Protein AF-A0A1W9T079-F1 (afdb_monomer_lite)

Radius of gyration: 19.48 Å; chains: 1; bounding box: 41×60×46 Å

Secondary structure (DSSP, 8-state):
-B--HHHHHHHHHHHTTTT--TT-HHHHHHHHHHHHHHHH-TTSS-HHHHHHHH-SSSSSPPHHHHHHHHHHHHHHHHHHHHT--TT----BHHHHHHT--HHHHHHHTSPPPS-----GGGTGGGG-S---S-THHHH--HHHHHHHHHHHHHHHHHHT--SS--PPPSS----GGGTHHHHHHHHHHHHHHHHHHHHHHHHHHH--

pLDDT: mean 89.83, std 11.9, range [47.19, 98.62]

Foldseek 3Di:
DAEDLLVVLQLCLQCLQLLAQVVNVVLLVVLLVLLVVCQVPVQPAASLRSQCSSDDPDHNDDSCVSLVVLLVVLVVVLVVVVPDDPLDDDDYLQCLLVVVCPVVCVSVVHDDDNPDDDDVVVVCVLSDADSDPPLSLLRHDPVNCVRNLVSNVSNCVSSVHDSPPPHHDPDRHDDCRRHSVSSVVSNVVSVVVVVVVVVVVVVVVVVD

Structure (mmCIF, N/CA/C/O backbone):
data_AF-A0A1W9T079-F1
#
_entry.id   AF-A0A1W9T079-F1
#
loop_
_atom_site.group_PDB
_atom_site.id
_atom_site.type_symbol
_atom_site.label_atom_id
_atom_site.label_alt_id
_atom_site.label_comp_id
_atom_site.label_asym_id
_atom_site.label_entity_id
_atom_site.label_seq_id
_atom_site.pdbx_PDB_ins_code
_atom_site.Cartn_x
_atom_site.Cartn_y
_atom_site.Cartn_z
_atom_site.occupancy
_atom_site.B_iso_or_equiv
_atom_site.auth_seq_id
_atom_site.auth_comp_id
_atom_site.auth_asym_id
_atom_site.auth_atom_id
_atom_site.pdbx_PDB_model_num
ATOM 1 N N . MET A 1 1 ? 6.024 2.705 -14.768 1.00 87.81 1 MET A N 1
ATOM 2 C CA . MET A 1 1 ? 6.665 2.322 -13.491 1.00 87.81 1 MET A CA 1
ATOM 3 C C . MET A 1 1 ? 5.749 1.363 -12.751 1.00 87.81 1 MET A C 1
ATOM 5 O O . MET A 1 1 ? 4.607 1.734 -12.497 1.00 87.81 1 MET A O 1
ATOM 9 N N . ALA A 1 2 ? 6.220 0.161 -12.431 1.00 94.38 2 ALA A N 1
ATOM 10 C CA . ALA A 1 2 ? 5.506 -0.798 -11.588 1.00 94.38 2 ALA A CA 1
ATOM 11 C C . ALA A 1 2 ? 5.932 -0.652 -10.123 1.00 94.38 2 ALA A C 1
ATOM 13 O O . ALA A 1 2 ? 7.017 -0.157 -9.834 1.00 94.38 2 ALA A O 1
ATOM 14 N N . ARG A 1 3 ? 5.070 -1.062 -9.197 1.00 95.44 3 ARG A N 1
ATOM 15 C CA . ARG A 1 3 ? 5.362 -1.125 -7.762 1.00 95.44 3 ARG A CA 1
ATOM 16 C C . ARG A 1 3 ? 4.766 -2.403 -7.202 1.00 95.44 3 ARG A C 1
ATOM 18 O O . ARG A 1 3 ? 3.691 -2.800 -7.665 1.00 95.44 3 ARG A O 1
ATOM 25 N N . ASP A 1 4 ? 5.423 -2.979 -6.200 1.00 97.25 4 ASP A N 1
ATOM 26 C CA . ASP A 1 4 ? 4.918 -4.162 -5.515 1.00 97.25 4 ASP A CA 1
ATOM 27 C C . ASP A 1 4 ? 3.458 -3.939 -5.065 1.00 97.25 4 ASP A C 1
ATOM 29 O O . ASP A 1 4 ? 3.155 -2.934 -4.396 1.00 97.25 4 ASP A O 1
ATOM 33 N N . PRO A 1 5 ? 2.526 -4.831 -5.450 1.00 97.81 5 PRO A N 1
ATOM 34 C CA . PRO A 1 5 ? 1.114 -4.660 -5.146 1.00 97.81 5 PRO A CA 1
ATOM 35 C C . PRO A 1 5 ? 0.820 -4.575 -3.646 1.00 97.81 5 PRO A C 1
ATOM 37 O O . PRO A 1 5 ? -0.096 -3.858 -3.232 1.00 97.81 5 PRO A O 1
ATOM 40 N N . ARG A 1 6 ? 1.627 -5.238 -2.817 1.00 98.19 6 ARG A N 1
ATOM 41 C CA . ARG A 1 6 ? 1.459 -5.307 -1.362 1.00 98.19 6 ARG A CA 1
ATOM 42 C C . ARG A 1 6 ? 1.830 -3.979 -0.709 1.00 98.19 6 ARG A C 1
ATOM 44 O O . ARG A 1 6 ? 1.043 -3.427 0.061 1.00 98.19 6 ARG A O 1
ATOM 51 N N . ASP A 1 7 ? 2.964 -3.392 -1.094 1.00 97.06 7 ASP A N 1
ATOM 52 C CA . ASP A 1 7 ? 3.360 -2.049 -0.643 1.00 97.06 7 ASP A CA 1
ATOM 53 C C . ASP A 1 7 ? 2.401 -0.966 -1.144 1.00 97.06 7 ASP A C 1
ATOM 55 O O . ASP A 1 7 ? 2.095 0.006 -0.435 1.00 97.06 7 ASP A O 1
ATOM 59 N N . ALA A 1 8 ? 1.921 -1.112 -2.381 1.00 96.56 8 ALA A N 1
ATOM 60 C CA . ALA A 1 8 ? 0.923 -0.219 -2.948 1.00 96.56 8 ALA A CA 1
ATOM 61 C C . ALA A 1 8 ? -0.393 -0.282 -2.157 1.00 96.56 8 ALA A C 1
ATOM 63 O O . ALA A 1 8 ? -0.961 0.773 -1.864 1.00 96.56 8 ALA A O 1
ATOM 64 N N . ALA A 1 9 ? -0.846 -1.472 -1.755 1.00 97.31 9 ALA A N 1
ATOM 65 C CA . ALA A 1 9 ? -2.053 -1.652 -0.952 1.00 97.31 9 ALA A CA 1
ATOM 66 C C . ALA A 1 9 ? -1.945 -0.957 0.415 1.00 97.31 9 ALA A C 1
ATOM 68 O O . ALA A 1 9 ? -2.812 -0.144 0.752 1.00 97.31 9 ALA A O 1
ATOM 69 N N . VAL A 1 10 ? -0.851 -1.175 1.158 1.00 97.56 10 VAL A N 1
ATOM 70 C CA . VAL A 1 10 ? -0.594 -0.480 2.437 1.00 97.56 10 VAL A CA 1
ATOM 71 C C . VAL A 1 10 ? -0.581 1.034 2.241 1.00 97.56 10 VAL A C 1
ATOM 73 O O . VAL A 1 10 ? -1.254 1.774 2.962 1.00 97.56 10 VAL A O 1
ATOM 76 N N . SER A 1 11 ? 0.128 1.506 1.214 1.00 95.12 11 SER A N 1
ATOM 77 C CA . SER A 1 11 ? 0.214 2.937 0.912 1.00 95.12 11 SER A CA 1
ATOM 78 C C . SER A 1 11 ? -1.159 3.543 0.606 1.00 95.12 11 SER A C 1
ATOM 80 O O . SER A 1 11 ? -1.477 4.618 1.114 1.00 95.12 11 SER A O 1
ATOM 82 N N . ARG A 1 12 ? -1.998 2.865 -0.192 1.00 95.12 12 ARG A N 1
ATOM 83 C CA . ARG A 1 12 ? -3.364 3.322 -0.509 1.00 95.12 12 ARG A CA 1
ATOM 84 C C . ARG A 1 12 ? -4.248 3.373 0.734 1.00 95.12 12 ARG A C 1
ATOM 86 O O . ARG A 1 12 ? -4.957 4.362 0.917 1.00 95.12 12 ARG A O 1
AT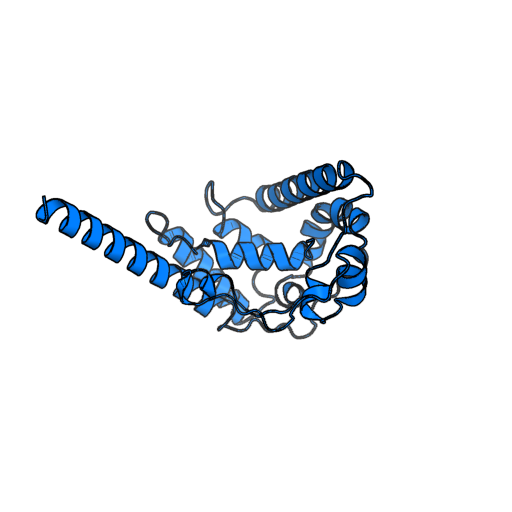OM 93 N N . MET A 1 13 ? -4.186 2.345 1.582 1.00 96.44 13 MET A N 1
ATOM 94 C CA . MET A 1 13 ? -4.953 2.269 2.829 1.00 96.44 13 MET A CA 1
ATOM 95 C C . MET A 1 13 ? -4.623 3.454 3.752 1.00 96.44 13 MET A C 1
ATOM 97 O O . MET A 1 13 ? -5.529 4.168 4.186 1.00 96.44 13 MET A O 1
ATOM 101 N N . LEU A 1 14 ? -3.335 3.751 3.954 1.00 95.81 14 LEU A N 1
ATOM 102 C CA . LEU A 1 14 ? -2.888 4.886 4.771 1.00 95.81 14 LEU A CA 1
ATOM 103 C C . LEU A 1 14 ? -3.228 6.244 4.137 1.00 95.81 14 LEU A C 1
ATOM 105 O O . LEU A 1 14 ? -3.593 7.194 4.830 1.00 95.81 14 LEU A O 1
ATOM 109 N N . TYR A 1 15 ? -3.154 6.348 2.808 1.00 94.06 15 TYR A N 1
ATOM 110 C CA . TYR A 1 15 ? -3.423 7.593 2.082 1.00 94.06 15 TYR A CA 1
ATOM 111 C C . TYR A 1 15 ? -4.916 7.932 1.953 1.00 94.06 15 TYR A C 1
ATOM 113 O O . TYR A 1 15 ? -5.269 9.026 1.502 1.00 94.06 15 TYR A O 1
ATOM 121 N N . ARG A 1 16 ? -5.822 7.037 2.366 1.00 92.88 16 ARG A N 1
ATOM 122 C CA . ARG A 1 16 ? -7.279 7.161 2.185 1.00 92.88 16 ARG A CA 1
ATOM 123 C C . ARG A 1 16 ? -7.863 8.517 2.601 1.00 92.88 16 ARG A C 1
ATOM 125 O O . ARG A 1 16 ? -8.841 8.986 2.007 1.00 92.88 16 ARG A O 1
ATOM 132 N N . TRP A 1 17 ? -7.279 9.152 3.611 1.00 93.31 17 TRP A N 1
ATOM 133 C CA . TRP A 1 17 ? -7.779 10.385 4.223 1.00 93.31 17 TRP A CA 1
ATOM 134 C C . TRP A 1 17 ? -7.105 11.660 3.698 1.00 93.31 17 TRP A C 1
ATOM 136 O O . TRP A 1 17 ? -7.299 12.739 4.247 1.00 93.31 17 TRP A O 1
ATOM 146 N N . HIS A 1 18 ? -6.372 11.590 2.582 1.00 89.25 18 HIS A N 1
ATOM 147 C CA . HIS A 1 18 ? -5.648 12.734 2.007 1.00 89.25 18 HIS A CA 1
ATOM 148 C C . HIS A 1 18 ? -6.519 13.917 1.534 1.00 89.25 18 HIS A C 1
ATOM 150 O O . HIS A 1 18 ? -5.987 15.008 1.275 1.00 89.25 18 HIS A O 1
ATOM 156 N N . LYS A 1 19 ? -7.833 13.692 1.365 1.00 87.69 19 LYS A N 1
ATOM 157 C CA . LYS A 1 19 ? -8.862 14.715 1.084 1.00 87.69 19 LYS A CA 1
ATOM 158 C C . LYS A 1 19 ? -9.660 15.113 2.338 1.00 87.69 19 LYS A C 1
ATOM 160 O O . LYS A 1 19 ? -10.627 15.860 2.226 1.00 87.69 19 LYS A O 1
ATOM 165 N N . GLY A 1 20 ? -9.259 14.634 3.514 1.00 88.62 20 GLY A N 1
ATOM 166 C CA . GLY A 1 20 ? -9.958 14.821 4.782 1.00 88.62 20 GLY A CA 1
ATOM 167 C C . GLY A 1 20 ? -11.101 13.825 4.996 1.00 88.62 20 GLY A C 1
ATOM 168 O O . GLY A 1 20 ? -11.378 12.962 4.162 1.00 88.62 20 GLY A O 1
ATOM 169 N N . HIS A 1 21 ? -11.778 13.964 6.136 1.00 91.38 21 HIS A N 1
ATOM 170 C CA . HIS A 1 21 ? -12.857 13.078 6.596 1.00 91.38 21 HIS A CA 1
ATOM 171 C C . HIS A 1 21 ? -14.215 13.799 6.714 1.00 91.38 21 HIS A C 1
ATOM 173 O O . HIS A 1 21 ? -15.088 13.388 7.484 1.00 91.38 21 HIS A O 1
ATOM 179 N N . LYS A 1 22 ? -14.416 14.906 5.980 1.00 88.50 22 LYS A N 1
ATOM 180 C CA . LYS A 1 22 ? -15.697 15.635 5.982 1.00 88.50 22 LYS A CA 1
ATOM 181 C C . LYS A 1 22 ? -16.824 14.696 5.530 1.00 88.50 22 LYS A C 1
ATOM 183 O O . LYS A 1 22 ? -16.715 14.058 4.488 1.00 88.50 22 LYS A O 1
ATOM 188 N N . GLY A 1 23 ? -17.878 14.586 6.342 1.00 88.56 23 GLY A N 1
ATOM 189 C CA . GLY A 1 23 ? -18.994 13.654 6.116 1.00 88.56 23 GLY A CA 1
ATOM 190 C C . GLY A 1 23 ? -18.687 12.179 6.418 1.00 88.56 23 GLY A C 1
ATOM 191 O O . GLY A 1 23 ? -19.553 11.335 6.226 1.00 88.56 23 GLY A O 1
ATOM 192 N N . LYS A 1 24 ? -17.475 11.850 6.887 1.00 92.81 24 LYS A N 1
ATOM 193 C CA . LYS A 1 24 ? -17.013 10.476 7.164 1.00 92.81 24 LYS A CA 1
ATOM 194 C C . LYS A 1 24 ? -16.247 10.374 8.492 1.00 92.81 24 LYS A C 1
ATOM 196 O O . LYS A 1 24 ? -15.334 9.565 8.618 1.00 92.81 24 LYS A O 1
ATOM 201 N N . LYS A 1 25 ? -16.594 11.213 9.478 1.00 93.94 25 LYS A N 1
ATOM 202 C CA . LYS A 1 25 ? -15.875 11.313 10.762 1.00 93.94 25 LYS A CA 1
ATOM 203 C C . LYS A 1 25 ? -15.841 9.978 11.516 1.00 93.94 25 LYS A C 1
ATOM 205 O O . LYS A 1 25 ? -14.759 9.508 11.836 1.00 93.94 25 LYS A O 1
ATOM 210 N N . ASN A 1 26 ? -16.992 9.327 11.681 1.00 96.19 26 ASN A N 1
ATOM 211 C CA . ASN A 1 26 ? -17.075 8.045 12.390 1.00 96.19 26 ASN A CA 1
ATOM 212 C C . ASN A 1 26 ? -16.232 6.952 11.704 1.00 96.19 26 ASN A C 1
ATOM 214 O O . ASN A 1 26 ? -15.562 6.175 12.374 1.00 96.19 26 ASN A O 1
ATOM 218 N N . GLN A 1 27 ? -16.213 6.932 10.364 1.00 96.81 27 GLN A N 1
ATOM 219 C CA . GLN A 1 27 ? -15.383 6.000 9.595 1.00 96.81 27 GLN A CA 1
ATOM 220 C C . GLN A 1 27 ? -13.894 6.255 9.835 1.00 96.81 27 GLN A C 1
ATOM 222 O O . GLN A 1 27 ? -13.122 5.319 10.023 1.00 96.81 27 GLN A O 1
ATOM 227 N N . TYR A 1 28 ? -13.494 7.528 9.809 1.00 96.75 28 TYR A N 1
ATOM 228 C CA . TYR A 1 28 ? -12.120 7.945 10.060 1.00 96.75 28 TYR A CA 1
ATOM 229 C C . TYR A 1 28 ? -11.655 7.548 11.460 1.00 96.75 28 TYR A C 1
ATOM 231 O O . TYR A 1 28 ? -10.588 6.957 11.589 1.00 96.75 28 TYR A O 1
ATOM 239 N N . GLU A 1 29 ? -12.461 7.822 12.486 1.00 97.44 29 GLU A N 1
ATOM 240 C CA . GLU A 1 29 ? -12.140 7.487 13.876 1.00 97.44 29 GLU A CA 1
ATOM 241 C C . GLU A 1 29 ? -12.033 5.973 14.075 1.00 97.44 29 GLU A C 1
ATOM 243 O O . GLU A 1 29 ? -11.055 5.508 14.656 1.00 97.44 29 GLU A O 1
ATOM 248 N N . ALA A 1 30 ? -12.970 5.196 13.521 1.00 98.19 30 ALA A N 1
ATOM 249 C CA . ALA A 1 30 ? -12.924 3.736 13.580 1.00 98.19 30 ALA A CA 1
ATOM 250 C C . ALA A 1 30 ? -11.687 3.167 12.864 1.00 98.19 30 ALA A C 1
ATOM 252 O O . ALA A 1 30 ? -10.975 2.330 13.416 1.00 98.19 30 ALA A O 1
ATOM 253 N N . HIS A 1 31 ? -11.387 3.657 11.658 1.00 98.19 31 HIS A N 1
ATOM 254 C CA . HIS A 1 31 ? -10.198 3.249 10.912 1.00 98.19 31 HIS A CA 1
ATOM 255 C C . HIS A 1 31 ? -8.902 3.608 11.654 1.00 98.19 31 HIS A C 1
ATOM 257 O O . HIS A 1 31 ? -8.024 2.762 11.801 1.00 98.19 31 HIS A O 1
ATOM 263 N N . LEU A 1 32 ? -8.779 4.842 12.155 1.00 98.38 32 LEU A N 1
ATOM 264 C CA . LEU A 1 32 ? -7.600 5.293 12.895 1.00 98.38 32 LEU A CA 1
ATOM 265 C C . LEU A 1 32 ? -7.408 4.499 14.194 1.00 98.38 32 LEU A C 1
ATOM 267 O O . LEU A 1 32 ? -6.279 4.139 14.515 1.00 98.38 32 LEU A O 1
ATOM 271 N N . ALA A 1 33 ? -8.488 4.179 14.910 1.00 98.56 33 ALA A N 1
ATOM 272 C CA . ALA A 1 33 ? -8.424 3.347 16.109 1.00 98.56 33 ALA A CA 1
ATOM 273 C C . ALA A 1 33 ? -7.872 1.943 15.810 1.00 98.56 33 ALA A C 1
ATOM 275 O O . ALA A 1 33 ? -7.058 1.428 16.576 1.00 98.56 33 ALA A O 1
ATOM 276 N N . LEU A 1 34 ? -8.258 1.337 14.681 1.00 98.62 34 LEU A N 1
ATOM 277 C CA . LEU A 1 34 ? -7.704 0.048 14.259 1.00 98.62 34 LEU A CA 1
ATOM 278 C C . LEU A 1 34 ? -6.228 0.151 13.864 1.00 98.62 34 LEU A C 1
ATOM 280 O O . LEU A 1 34 ? -5.448 -0.726 14.233 1.00 98.62 34 LEU A O 1
ATOM 284 N N . VAL A 1 35 ? -5.831 1.224 13.169 1.00 98.44 35 VAL A N 1
ATOM 285 C CA . VAL A 1 35 ? -4.416 1.473 12.844 1.00 98.44 35 VAL A CA 1
ATOM 286 C C . VAL A 1 35 ? -3.592 1.611 14.122 1.00 98.44 35 VAL A C 1
ATOM 288 O O . VAL A 1 35 ? -2.591 0.922 14.246 1.00 98.44 35 VAL A O 1
ATOM 291 N N . LEU A 1 36 ? -4.038 2.403 15.102 1.00 98.62 36 LEU A N 1
ATOM 292 C CA . LEU A 1 36 ? -3.361 2.553 16.400 1.00 98.62 36 LEU A CA 1
ATOM 293 C C . LEU A 1 36 ? -3.273 1.227 17.172 1.00 98.62 36 LEU A C 1
ATOM 295 O O . LEU A 1 36 ? -2.254 0.922 17.791 1.00 98.62 36 LEU A O 1
ATOM 299 N N . LYS A 1 37 ? -4.332 0.410 17.127 1.00 98.62 37 LYS A N 1
ATOM 300 C CA . LYS A 1 37 ? -4.332 -0.922 17.745 1.00 98.62 37 LYS A CA 1
ATOM 301 C C . LYS A 1 37 ? -3.279 -1.830 17.104 1.00 98.62 37 LYS A C 1
ATOM 303 O O . LYS A 1 37 ? -2.518 -2.473 17.826 1.00 98.62 37 LYS A O 1
ATOM 308 N N . LYS A 1 38 ? -3.225 -1.861 15.769 1.00 98.44 38 LYS A N 1
ATOM 309 C CA . LYS A 1 38 ? -2.231 -2.635 15.020 1.00 98.44 38 LYS A CA 1
ATOM 310 C C . LYS A 1 38 ? -0.819 -2.089 15.220 1.00 98.44 38 LYS A C 1
ATOM 312 O O . LYS A 1 38 ? 0.100 -2.868 15.383 1.00 98.44 38 LYS A O 1
ATOM 317 N N . GLU A 1 39 ? -0.642 -0.777 15.267 1.00 98.00 39 GLU A N 1
ATOM 318 C CA . GLU A 1 39 ? 0.650 -0.135 15.525 1.00 98.00 39 GLU A CA 1
ATOM 319 C C . GLU A 1 39 ? 1.264 -0.619 16.845 1.00 98.00 39 GLU A C 1
ATOM 321 O O . GLU A 1 39 ? 2.420 -1.029 16.885 1.00 98.00 39 GLU A O 1
ATOM 326 N N . LYS A 1 40 ? 0.454 -0.675 17.910 1.00 97.94 40 LYS A N 1
ATOM 327 C CA . LYS A 1 40 ? 0.876 -1.187 19.222 1.00 97.94 40 LYS A CA 1
ATOM 328 C C . LYS A 1 40 ? 1.139 -2.697 19.231 1.00 97.94 40 LYS A C 1
ATOM 330 O O . LYS A 1 40 ? 1.950 -3.176 20.017 1.00 97.94 40 LYS A O 1
ATOM 335 N N . ASN A 1 41 ? 0.395 -3.457 18.432 1.00 97.81 41 ASN A N 1
ATOM 336 C CA . ASN A 1 41 ? 0.541 -4.904 18.311 1.00 97.81 41 ASN A CA 1
ATOM 337 C C . ASN A 1 41 ? 0.234 -5.332 16.866 1.00 97.81 41 ASN A C 1
ATOM 339 O O . ASN A 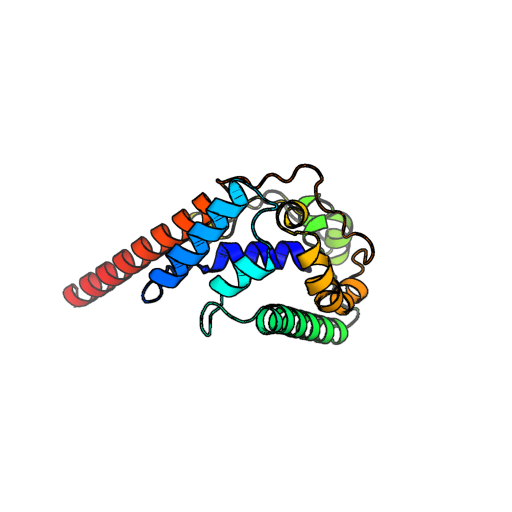1 41 ? -0.944 -5.549 16.542 1.00 97.81 41 ASN A O 1
ATOM 343 N N . PRO A 1 42 ? 1.254 -5.481 15.999 1.00 97.50 42 PRO A N 1
ATOM 344 C CA . PRO A 1 42 ? 1.026 -5.710 14.571 1.00 97.50 42 PRO A CA 1
ATOM 345 C C . PRO A 1 42 ? 0.297 -7.009 14.235 1.00 97.50 42 PRO A C 1
ATOM 347 O O . PRO A 1 42 ? -0.370 -7.076 13.204 1.00 97.50 42 PRO A O 1
ATOM 350 N N . ALA A 1 43 ? 0.317 -8.004 15.121 1.00 95.44 43 ALA A N 1
ATOM 351 C CA . ALA A 1 43 ? -0.438 -9.243 14.949 1.00 95.44 43 ALA A CA 1
ATOM 352 C C . ALA A 1 43 ? -1.931 -9.118 15.325 1.00 95.44 43 ALA A C 1
ATOM 354 O O . ALA A 1 43 ? -2.717 -10.013 15.027 1.00 95.44 43 ALA A O 1
ATOM 355 N N . SER A 1 44 ? -2.349 -8.031 15.987 1.00 97.00 44 SER A N 1
ATOM 356 C CA . SER A 1 44 ? -3.686 -7.922 16.600 1.00 97.00 44 SER A CA 1
ATOM 357 C C . SER A 1 44 ? -4.839 -7.614 15.640 1.00 97.00 44 SER A C 1
ATOM 359 O O . SER A 1 44 ? -6.003 -7.790 16.007 1.00 97.00 44 SER A O 1
ATOM 361 N N . VAL A 1 45 ? -4.536 -7.099 14.449 1.00 97.81 45 VAL A N 1
ATOM 362 C CA . VAL A 1 45 ? -5.512 -6.706 13.423 1.00 97.81 45 VAL A CA 1
ATOM 363 C C . VAL A 1 45 ? -4.926 -7.080 12.067 1.00 97.81 45 VAL A C 1
ATOM 365 O O . VAL A 1 45 ? -3.799 -6.684 11.763 1.00 97.81 45 VAL A O 1
ATOM 368 N N . SER A 1 46 ? -5.659 -7.831 11.246 1.00 98.25 46 SER A N 1
ATOM 369 C CA . SER A 1 46 ? -5.224 -8.146 9.882 1.00 98.25 46 SER A CA 1
ATOM 370 C C . SER A 1 46 ? -5.259 -6.902 8.988 1.00 98.25 46 SER A C 1
ATOM 372 O O . SER A 1 46 ? -5.987 -5.939 9.246 1.00 98.25 46 SER A O 1
ATOM 374 N N . PHE A 1 47 ? -4.454 -6.886 7.930 1.00 98.38 47 PHE A N 1
ATOM 375 C CA . PHE A 1 47 ? -4.493 -5.814 6.938 1.00 98.38 47 PHE A CA 1
ATOM 376 C C . PHE A 1 47 ? -5.864 -5.748 6.244 1.00 98.38 47 PHE A C 1
ATOM 378 O O . PHE A 1 47 ? -6.418 -4.658 6.084 1.00 98.38 47 PHE A O 1
ATOM 385 N N . ALA A 1 48 ? -6.464 -6.899 5.929 1.00 97.94 48 ALA A N 1
ATOM 386 C CA . ALA A 1 48 ? -7.821 -6.985 5.399 1.00 97.94 48 ALA A CA 1
ATOM 387 C C . ALA A 1 48 ? -8.839 -6.293 6.321 1.00 97.94 48 ALA A C 1
ATOM 389 O O . ALA A 1 48 ? -9.681 -5.540 5.831 1.00 97.94 48 ALA A O 1
ATOM 390 N N . GLU A 1 49 ? -8.728 -6.467 7.645 1.00 98.12 49 GLU A N 1
ATOM 391 C CA . GLU A 1 49 ? -9.606 -5.800 8.615 1.00 98.12 49 GLU A CA 1
ATOM 392 C C . GLU A 1 49 ? -9.480 -4.273 8.545 1.00 98.12 49 GLU A C 1
ATOM 394 O O . GLU A 1 49 ? -10.496 -3.583 8.515 1.00 98.12 49 GLU A O 1
ATOM 399 N N . LEU A 1 50 ? -8.264 -3.725 8.425 1.00 98.00 50 LEU A N 1
ATOM 400 C CA . LEU A 1 50 ? -8.072 -2.282 8.212 1.00 98.00 50 LEU A CA 1
ATOM 401 C C . LEU A 1 50 ? -8.773 -1.800 6.935 1.00 98.00 50 LEU A C 1
ATOM 403 O O . LEU A 1 50 ? -9.478 -0.784 6.936 1.00 98.00 50 LEU A O 1
ATOM 407 N N . CYS A 1 51 ? -8.628 -2.552 5.844 1.00 97.44 51 CYS A N 1
ATOM 408 C CA . CYS A 1 51 ? -9.210 -2.219 4.546 1.00 97.44 51 CYS A CA 1
ATOM 409 C C . CYS A 1 51 ? -10.745 -2.193 4.549 1.00 97.44 51 CYS A C 1
ATOM 411 O O . CYS A 1 51 ? -11.344 -1.380 3.836 1.00 97.44 51 CYS A O 1
ATOM 413 N N . ARG A 1 52 ? -11.404 -2.989 5.402 1.00 97.12 52 ARG A N 1
ATOM 414 C CA . ARG A 1 52 ? -12.870 -2.940 5.564 1.00 97.12 52 ARG A CA 1
ATOM 415 C C . ARG A 1 52 ? -13.359 -1.558 5.996 1.00 97.12 52 ARG A C 1
ATOM 417 O O . ARG A 1 52 ? -14.453 -1.155 5.600 1.00 97.12 52 ARG A O 1
ATOM 424 N N . TYR A 1 53 ? -12.557 -0.824 6.772 1.00 97.12 53 TYR A N 1
ATOM 425 C CA . TYR A 1 53 ? -12.904 0.492 7.320 1.00 97.12 53 TYR A CA 1
ATOM 426 C C . TYR A 1 53 ? -12.388 1.660 6.476 1.00 97.12 53 TYR A C 1
ATOM 428 O O . TYR A 1 53 ? -12.851 2.786 6.655 1.00 97.12 53 TYR A O 1
ATOM 436 N N . SER A 1 54 ? -11.495 1.428 5.512 1.00 92.62 54 SER A N 1
ATOM 437 C CA . SER A 1 54 ? -10.979 2.471 4.612 1.00 92.62 54 SER A CA 1
ATOM 438 C C . SER A 1 54 ? -11.724 2.561 3.269 1.00 92.62 54 SER A C 1
ATOM 440 O O . SER A 1 54 ? -11.454 3.461 2.473 1.00 92.62 54 SER A O 1
ATOM 442 N N . GLY A 1 55 ? -12.724 1.707 3.025 1.00 85.06 55 GLY A N 1
ATOM 443 C CA . GLY A 1 55 ? -13.521 1.690 1.792 1.00 85.06 55 GLY A CA 1
ATOM 444 C C . GLY A 1 55 ? -14.231 3.011 1.434 1.00 85.06 55 GLY A C 1
ATOM 445 O O . GLY A 1 55 ? -14.483 3.888 2.271 1.00 85.06 55 GLY A O 1
ATOM 446 N N . HIS A 1 56 ? -14.559 3.185 0.149 1.00 80.94 56 HIS A N 1
ATOM 447 C CA . HIS A 1 56 ? -15.311 4.353 -0.335 1.00 80.94 56 HIS A CA 1
ATOM 448 C C . HIS A 1 56 ? -16.836 4.159 -0.313 1.00 80.94 56 HIS A C 1
ATOM 450 O O . HIS A 1 56 ? -17.539 5.144 -0.064 1.00 80.94 56 HIS A O 1
ATOM 456 N N . ASN A 1 57 ? -17.311 2.920 -0.491 1.00 77.88 57 ASN A N 1
ATOM 457 C CA . ASN A 1 57 ? -18.719 2.555 -0.677 1.00 77.88 57 ASN A CA 1
ATOM 458 C C . ASN A 1 57 ? -19.225 1.713 0.508 1.00 77.88 57 ASN A C 1
ATOM 460 O O . ASN A 1 57 ? -19.330 0.496 0.412 1.00 77.88 57 ASN A O 1
ATOM 464 N N . GLY A 1 58 ? -19.494 2.370 1.638 1.00 84.06 58 GLY A N 1
ATOM 465 C CA . GLY A 1 58 ? -19.887 1.704 2.886 1.00 84.06 58 GLY A CA 1
ATOM 466 C C . GLY A 1 58 ? -18.700 1.266 3.751 1.00 84.06 58 GLY A C 1
ATOM 467 O O . GLY A 1 58 ? -17.570 1.145 3.271 1.00 84.06 58 GLY A O 1
ATOM 468 N N . TRP A 1 59 ? -18.955 1.107 5.053 1.00 93.62 59 TRP A N 1
ATOM 469 C CA . TRP A 1 59 ? -17.993 0.623 6.046 1.00 93.62 59 TRP A CA 1
ATOM 470 C C . TRP A 1 59 ? -18.733 0.082 7.292 1.00 93.62 59 TRP A C 1
ATOM 472 O O . TRP A 1 59 ? -19.743 0.672 7.682 1.00 93.62 59 TRP A O 1
ATOM 482 N N . PRO A 1 60 ? -18.239 -0.994 7.930 1.00 95.44 60 PRO A N 1
ATOM 483 C CA . PRO A 1 60 ? -17.195 -1.881 7.422 1.00 95.44 60 PRO A CA 1
ATOM 484 C C . PRO A 1 60 ? -17.699 -2.720 6.237 1.00 95.44 60 PRO A C 1
ATOM 486 O O . PRO A 1 60 ? -18.843 -3.165 6.222 1.00 95.44 60 PRO A O 1
ATOM 489 N N . ARG A 1 61 ? -16.845 -2.948 5.237 1.00 95.19 61 ARG A N 1
ATOM 490 C CA . ARG A 1 61 ? -17.141 -3.861 4.115 1.00 95.19 61 ARG A CA 1
ATOM 491 C C . ARG A 1 61 ? -16.930 -5.322 4.506 1.00 95.19 61 ARG A C 1
ATOM 493 O O . ARG A 1 61 ? -16.341 -5.593 5.555 1.00 95.19 61 ARG A O 1
ATOM 500 N N . SER A 1 62 ? -17.389 -6.261 3.682 1.00 96.31 62 SER A N 1
ATOM 501 C CA . SER A 1 62 ? -16.975 -7.661 3.819 1.00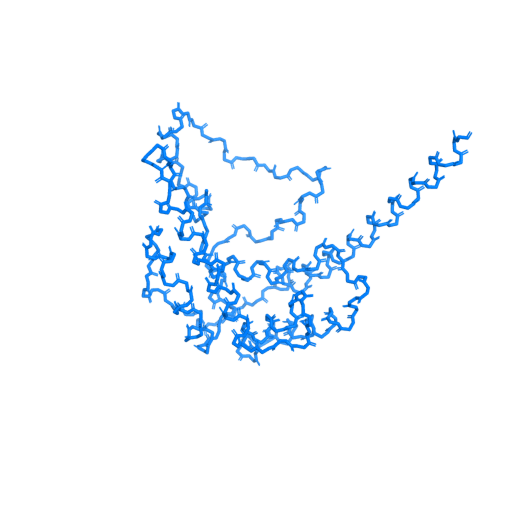 96.31 62 SER A CA 1
ATOM 502 C C . SER A 1 62 ? -15.494 -7.822 3.438 1.00 96.31 62 SER A C 1
ATOM 504 O O . SER A 1 62 ? -14.931 -6.978 2.736 1.00 96.31 62 SER A O 1
ATOM 506 N N . ILE A 1 63 ? -14.844 -8.881 3.928 1.00 96.50 63 ILE A N 1
ATOM 507 C CA . ILE A 1 63 ? -13.466 -9.210 3.525 1.00 96.50 63 ILE A CA 1
ATOM 508 C C . ILE A 1 63 ? -13.434 -9.601 2.043 1.00 96.50 63 ILE A C 1
ATOM 510 O O . ILE A 1 63 ? -12.544 -9.156 1.321 1.00 96.50 63 ILE A O 1
ATOM 514 N N . ASP A 1 64 ? -14.439 -10.341 1.574 1.00 96.88 64 ASP A N 1
ATOM 515 C CA . ASP A 1 64 ? -14.543 -10.756 0.174 1.00 96.88 64 ASP A CA 1
ATOM 516 C C . ASP A 1 64 ? -14.594 -9.549 -0.766 1.00 96.88 64 ASP A C 1
ATOM 518 O O . ASP A 1 64 ? -13.864 -9.514 -1.751 1.00 96.88 64 ASP A O 1
ATOM 522 N N . ASP A 1 65 ? -15.354 -8.503 -0.422 1.00 96.38 65 ASP A N 1
ATOM 523 C CA . ASP A 1 65 ? -15.395 -7.266 -1.212 1.00 96.38 65 ASP A CA 1
ATOM 524 C C . ASP A 1 65 ? -14.038 -6.552 -1.258 1.00 96.38 65 ASP A C 1
ATOM 526 O O . ASP A 1 65 ? -13.703 -5.919 -2.261 1.00 96.38 65 ASP A O 1
ATOM 530 N N . VAL A 1 66 ? -13.274 -6.595 -0.162 1.00 96.25 66 VAL A N 1
ATOM 531 C CA . VAL A 1 66 ? -11.930 -6.002 -0.093 1.00 96.25 66 VAL A CA 1
ATOM 532 C C . VAL A 1 66 ? -10.982 -6.750 -1.028 1.00 96.25 66 VAL A C 1
ATOM 534 O O . VAL A 1 66 ? -10.294 -6.123 -1.832 1.00 96.25 66 VAL A O 1
ATOM 537 N N . VAL A 1 67 ? -10.968 -8.081 -0.954 1.00 97.38 67 VAL A N 1
ATOM 538 C CA . VAL A 1 67 ? -10.099 -8.928 -1.785 1.00 97.38 67 VAL A CA 1
ATOM 539 C C . VAL A 1 67 ? -10.518 -8.871 -3.254 1.00 97.38 67 VAL A C 1
ATOM 541 O O . VAL A 1 67 ? -9.661 -8.777 -4.130 1.00 97.38 67 VAL A O 1
ATOM 544 N N . ALA A 1 68 ? -11.820 -8.866 -3.540 1.00 96.81 68 ALA A N 1
ATOM 545 C CA . ALA A 1 68 ? -12.348 -8.745 -4.894 1.00 96.81 68 ALA A CA 1
ATOM 546 C C . ALA A 1 68 ? -11.962 -7.408 -5.538 1.00 96.81 68 ALA A C 1
ATOM 548 O O . ALA A 1 68 ? -11.598 -7.377 -6.711 1.00 96.81 68 ALA A O 1
ATOM 549 N N . GLU A 1 69 ? -11.980 -6.304 -4.785 1.00 95.50 69 GLU A N 1
ATOM 550 C CA . GLU A 1 69 ? -11.513 -5.013 -5.301 1.00 95.50 69 GLU A CA 1
ATOM 551 C C . GLU A 1 69 ? -10.019 -5.035 -5.644 1.00 95.50 69 GLU A C 1
ATOM 553 O O . GLU A 1 69 ? -9.617 -4.487 -6.671 1.00 95.50 69 GLU A O 1
ATOM 558 N N . GLU A 1 70 ? -9.196 -5.657 -4.798 1.00 97.00 70 GLU A N 1
ATOM 559 C CA . GLU A 1 70 ? -7.768 -5.822 -5.070 1.00 97.00 70 GLU A CA 1
ATOM 560 C C . GLU A 1 70 ? -7.522 -6.691 -6.307 1.00 97.00 70 GLU A C 1
ATOM 562 O O . GLU A 1 70 ? -6.752 -6.290 -7.180 1.00 97.00 70 GLU A O 1
ATOM 567 N N . ARG A 1 71 ? -8.241 -7.810 -6.441 1.00 97.81 71 ARG A N 1
ATOM 568 C CA . ARG A 1 71 ? -8.197 -8.667 -7.632 1.00 97.81 71 ARG A CA 1
ATOM 569 C C . ARG A 1 71 ? -8.550 -7.878 -8.891 1.00 97.81 71 ARG A C 1
ATOM 571 O O . ARG A 1 71 ? -7.723 -7.767 -9.782 1.00 97.81 71 ARG A O 1
ATOM 578 N N . VAL A 1 72 ? -9.711 -7.219 -8.924 1.00 97.56 72 VAL A N 1
ATOM 579 C CA . VAL A 1 72 ? -10.145 -6.415 -10.084 1.00 97.56 72 VAL A CA 1
ATOM 580 C C . VAL A 1 72 ? -9.129 -5.328 -10.434 1.00 97.56 72 VAL A C 1
ATOM 582 O O . VAL A 1 72 ? -8.921 -5.020 -11.608 1.00 97.56 72 VAL A O 1
ATOM 585 N N . ARG A 1 73 ? -8.495 -4.709 -9.433 1.00 96.62 73 ARG A N 1
ATOM 586 C CA . ARG A 1 73 ? -7.471 -3.689 -9.671 1.00 96.62 73 ARG A CA 1
ATOM 587 C C . ARG A 1 73 ? -6.255 -4.266 -10.387 1.00 96.62 73 ARG A C 1
ATOM 589 O O . ARG A 1 73 ? -5.775 -3.630 -11.324 1.00 96.62 73 ARG A O 1
ATOM 596 N N . TYR A 1 74 ? -5.753 -5.410 -9.936 1.00 97.75 74 TYR A N 1
ATOM 597 C CA . TYR A 1 74 ? -4.548 -6.005 -10.504 1.00 97.75 74 TYR A CA 1
ATOM 598 C C . TYR A 1 74 ? -4.809 -6.815 -11.769 1.00 97.75 74 TYR A C 1
ATOM 600 O O . TYR A 1 74 ? -3.933 -6.814 -12.623 1.00 97.75 74 TYR A O 1
ATOM 608 N N . ASP A 1 75 ? -6.011 -7.354 -11.964 1.00 98.00 75 ASP A N 1
ATOM 609 C CA . ASP A 1 75 ? -6.452 -7.904 -13.251 1.00 98.00 75 ASP A CA 1
ATOM 610 C C . ASP A 1 75 ? -6.445 -6.801 -14.320 1.00 98.00 75 ASP A C 1
ATOM 612 O O . ASP A 1 75 ? -5.804 -6.933 -15.352 1.00 98.00 75 ASP A O 1
ATOM 616 N N . ARG A 1 76 ? -7.020 -5.625 -14.029 1.00 97.62 76 ARG A N 1
ATOM 617 C CA . ARG A 1 76 ? -6.979 -4.483 -14.965 1.00 97.62 76 ARG A CA 1
ATOM 618 C C . ARG A 1 76 ? -5.566 -3.992 -15.262 1.00 97.62 76 ARG A C 1
ATOM 620 O O . ARG A 1 76 ? -5.294 -3.543 -16.369 1.00 97.62 76 ARG A O 1
ATOM 627 N N . MET A 1 77 ? -4.684 -3.996 -14.262 1.00 96.19 77 MET A N 1
ATOM 628 C CA . MET A 1 77 ? -3.284 -3.624 -14.473 1.00 96.19 77 MET A CA 1
ATOM 629 C C . MET A 1 77 ? -2.534 -4.684 -15.276 1.00 96.19 77 MET A C 1
ATOM 631 O O . MET A 1 77 ? -1.696 -4.324 -16.093 1.00 96.19 77 MET A O 1
ATOM 635 N N . HIS A 1 78 ? -2.825 -5.961 -15.041 1.00 96.69 78 HIS A N 1
ATOM 636 C CA . HIS A 1 78 ? -2.305 -7.071 -15.825 1.00 96.69 78 HIS A CA 1
ATOM 637 C C . HIS A 1 78 ? -2.717 -6.923 -17.292 1.00 96.69 78 HIS A C 1
ATOM 639 O O . HIS A 1 78 ? -1.847 -6.866 -18.155 1.00 96.69 78 HIS A O 1
ATOM 645 N N . ASP A 1 79 ? -4.012 -6.752 -17.559 1.00 96.88 79 ASP A N 1
ATOM 646 C CA . ASP A 1 79 ? -4.549 -6.602 -18.914 1.00 96.88 79 ASP A CA 1
ATOM 647 C C . ASP A 1 79 ? -3.933 -5.393 -19.622 1.00 96.88 79 ASP A C 1
ATOM 649 O O . ASP A 1 79 ? -3.455 -5.507 -20.745 1.00 96.88 79 ASP A O 1
ATOM 653 N N . PHE A 1 80 ? -3.828 -4.257 -18.923 1.00 95.31 80 PHE A N 1
ATOM 654 C CA . PHE A 1 80 ? -3.156 -3.073 -19.455 1.00 95.31 80 PHE A CA 1
ATOM 655 C C . PHE A 1 80 ? -1.697 -3.343 -19.844 1.00 95.31 80 PHE A C 1
ATOM 657 O O . PHE A 1 80 ? -1.252 -2.861 -20.878 1.00 95.31 80 PHE A O 1
ATOM 664 N N . VAL A 1 81 ? -0.937 -4.082 -19.027 1.00 94.00 81 VAL A N 1
ATOM 665 C CA . VAL A 1 81 ? 0.471 -4.383 -19.333 1.00 94.00 81 VAL A CA 1
ATOM 666 C C . VAL A 1 81 ? 0.598 -5.374 -20.487 1.00 94.00 81 VAL A C 1
ATOM 668 O O . VAL A 1 81 ? 1.501 -5.212 -21.299 1.00 94.00 81 VAL A O 1
ATOM 671 N N . MET A 1 82 ? -0.314 -6.341 -20.607 1.00 94.38 82 MET A N 1
ATOM 672 C CA . MET A 1 82 ? -0.359 -7.268 -21.746 1.00 94.38 82 MET A CA 1
ATOM 673 C C . MET A 1 82 ? -0.620 -6.565 -23.086 1.00 94.38 82 MET A C 1
ATOM 675 O O . MET A 1 82 ? -0.239 -7.084 -24.131 1.00 94.38 82 MET A O 1
ATOM 679 N N . GLU A 1 83 ? -1.270 -5.401 -23.066 1.00 95.06 83 GLU A N 1
ATOM 680 C CA . GLU A 1 83 ? -1.529 -4.580 -24.254 1.00 95.06 83 GLU A CA 1
ATOM 681 C C . GLU A 1 83 ? -0.352 -3.660 -24.633 1.00 95.06 83 GLU A C 1
ATOM 683 O O . GLU A 1 83 ? -0.384 -3.026 -25.692 1.00 95.06 83 GLU A O 1
ATOM 688 N N . LEU A 1 84 ? 0.688 -3.554 -23.796 1.00 92.00 84 LEU A N 1
ATOM 689 C CA . LEU A 1 84 ? 1.867 -2.745 -24.107 1.00 92.00 84 LEU A CA 1
ATOM 690 C C . LEU A 1 84 ? 2.750 -3.462 -25.135 1.00 92.00 84 LEU A C 1
ATOM 692 O O . LEU A 1 84 ? 3.073 -4.635 -24.981 1.00 92.00 84 LEU A O 1
ATOM 696 N N . GLY A 1 85 ? 3.166 -2.736 -26.174 1.00 88.12 85 GLY A N 1
ATOM 697 C CA . GLY A 1 85 ? 4.163 -3.223 -27.130 1.00 88.12 85 GLY A CA 1
ATOM 698 C C . GLY A 1 85 ? 5.593 -3.181 -26.580 1.00 88.12 85 GLY A C 1
ATOM 699 O O . GLY A 1 85 ? 5.856 -2.577 -25.538 1.00 88.12 85 GLY A O 1
ATOM 700 N N . ASP A 1 86 ? 6.526 -3.753 -27.339 1.00 88.69 86 ASP A N 1
ATOM 701 C CA . ASP A 1 86 ? 7.932 -3.936 -26.937 1.00 88.69 86 ASP A CA 1
ATOM 702 C C . ASP A 1 86 ? 8.718 -2.623 -26.746 1.00 88.69 86 ASP A C 1
ATOM 704 O O . ASP A 1 86 ? 9.772 -2.610 -26.114 1.00 88.69 86 ASP A O 1
ATOM 708 N N . ASP A 1 87 ? 8.193 -1.496 -27.237 1.00 91.56 87 ASP A N 1
ATOM 709 C CA . ASP A 1 87 ? 8.812 -0.173 -27.090 1.00 91.56 87 ASP A CA 1
ATOM 710 C C . ASP A 1 87 ? 8.716 0.391 -25.658 1.00 91.56 87 ASP A C 1
ATOM 712 O O . ASP A 1 87 ? 9.299 1.437 -25.353 1.00 91.56 87 ASP A O 1
ATOM 716 N N . TRP A 1 88 ? 7.965 -0.257 -24.762 1.00 93.12 88 TRP A N 1
ATOM 717 C CA . TRP A 1 88 ? 7.777 0.191 -23.383 1.00 93.12 88 TRP A CA 1
ATOM 718 C C . TRP A 1 88 ? 8.803 -0.414 -22.425 1.00 93.12 88 TRP A C 1
ATOM 720 O O . TRP A 1 88 ? 8.927 -1.626 -22.290 1.00 93.12 88 TRP A O 1
ATOM 730 N N . PHE A 1 89 ? 9.458 0.443 -21.639 1.00 93.62 89 PHE A N 1
ATOM 731 C CA . PHE A 1 89 ? 10.361 -0.004 -20.580 1.00 93.62 89 PHE A CA 1
ATOM 732 C C . PHE A 1 89 ? 9.681 -0.113 -19.214 1.00 93.62 89 PHE A C 1
ATOM 734 O O . PHE A 1 89 ? 9.166 0.859 -18.640 1.00 93.62 89 PHE A O 1
ATOM 741 N N . LEU A 1 90 ? 9.743 -1.310 -18.637 1.00 93.50 90 LEU A N 1
ATOM 742 C CA . LEU A 1 90 ? 9.213 -1.599 -17.313 1.00 93.50 90 LEU A CA 1
ATOM 743 C C . LEU A 1 90 ? 10.223 -1.251 -16.213 1.00 93.50 90 LEU A C 1
ATOM 745 O O . LEU A 1 90 ? 11.057 -2.058 -15.814 1.00 93.50 90 LEU A O 1
ATOM 749 N N . PHE A 1 91 ? 10.091 -0.054 -15.646 1.00 94.88 91 PHE A N 1
ATOM 750 C CA . PHE A 1 91 ? 10.878 0.347 -14.479 1.00 94.88 91 PHE A CA 1
ATOM 751 C C . PHE A 1 91 ? 10.144 0.063 -13.160 1.00 94.88 91 PHE A C 1
ATOM 753 O O . PHE A 1 91 ? 9.002 0.497 -12.981 1.00 94.88 91 PHE A O 1
ATOM 760 N N . LYS A 1 92 ? 10.784 -0.642 -12.221 1.00 95.50 92 LYS A N 1
ATOM 761 C CA . LYS A 1 92 ? 10.216 -0.969 -10.901 1.00 95.50 92 LYS A CA 1
ATOM 762 C C . LYS A 1 92 ? 10.534 0.114 -9.867 1.00 95.50 92 LYS A C 1
ATOM 764 O O . LYS A 1 92 ? 11.636 0.656 -9.839 1.00 95.50 92 LYS A O 1
ATOM 769 N N . TYR A 1 93 ? 9.581 0.397 -8.984 1.00 93.94 93 TYR A N 1
ATOM 770 C CA . TYR A 1 93 ? 9.747 1.314 -7.854 1.00 93.94 93 TYR A CA 1
ATOM 771 C C . TYR A 1 93 ? 10.911 0.886 -6.956 1.00 93.94 93 TYR A C 1
ATOM 773 O O . TYR A 1 93 ? 11.657 1.723 -6.460 1.00 93.94 93 TYR A O 1
ATOM 781 N N . GLU A 1 94 ? 11.099 -0.418 -6.791 1.00 94.06 94 GLU A N 1
ATOM 782 C CA . GLU A 1 94 ? 12.164 -0.999 -5.982 1.00 94.06 94 GLU A CA 1
ATOM 783 C C . GLU A 1 94 ? 13.554 -0.663 -6.557 1.00 94.06 94 GLU A C 1
ATOM 785 O O . GLU A 1 94 ? 14.447 -0.282 -5.803 1.00 94.06 94 GLU A O 1
ATOM 790 N N . ASN A 1 95 ? 13.709 -0.661 -7.889 1.00 94.38 95 ASN A N 1
ATOM 791 C CA . ASN A 1 95 ? 14.941 -0.209 -8.549 1.00 94.38 95 ASN A CA 1
ATOM 792 C C . ASN A 1 95 ? 15.183 1.288 -8.336 1.00 94.38 95 ASN A C 1
ATOM 794 O O . ASN A 1 95 ? 16.312 1.696 -8.079 1.00 94.38 95 ASN A O 1
ATOM 798 N N . MET A 1 96 ? 14.124 2.102 -8.389 1.00 92.19 96 MET A N 1
ATOM 799 C CA . MET A 1 96 ? 14.219 3.536 -8.104 1.00 92.19 96 MET A CA 1
ATOM 800 C C . MET A 1 96 ? 14.698 3.801 -6.671 1.00 92.19 96 MET A C 1
ATOM 802 O O . MET A 1 96 ? 15.515 4.691 -6.460 1.00 92.19 96 MET A O 1
ATOM 806 N N . ILE A 1 97 ? 14.205 3.037 -5.691 1.00 90.12 97 ILE A N 1
ATOM 807 C CA . ILE A 1 97 ? 14.645 3.148 -4.293 1.00 90.12 97 ILE A CA 1
ATOM 808 C C . ILE A 1 97 ? 16.083 2.653 -4.111 1.00 90.12 97 ILE A C 1
ATOM 810 O O . ILE A 1 97 ? 16.838 3.270 -3.366 1.00 90.12 97 ILE A O 1
ATOM 814 N N . ALA A 1 98 ? 16.476 1.584 -4.806 1.00 91.12 98 ALA A N 1
ATOM 815 C CA . ALA A 1 98 ? 17.833 1.041 -4.752 1.00 91.12 98 ALA A CA 1
ATOM 816 C C . ALA A 1 98 ? 18.877 1.884 -5.511 1.00 91.12 98 ALA A C 1
ATOM 818 O O . ALA A 1 98 ? 20.069 1.626 -5.386 1.00 91.12 98 ALA A O 1
ATOM 819 N N . GLY A 1 99 ? 18.453 2.878 -6.298 1.00 91.31 99 GLY A N 1
ATOM 820 C CA . GLY A 1 99 ? 19.356 3.658 -7.146 1.00 91.31 99 GLY A CA 1
ATOM 821 C C . GLY A 1 99 ? 19.801 2.931 -8.420 1.00 91.31 99 GLY A C 1
ATOM 822 O O . GLY A 1 99 ? 20.740 3.367 -9.080 1.00 91.31 99 GLY A O 1
ATOM 823 N N . ASN A 1 100 ? 19.121 1.845 -8.791 1.00 94.31 100 ASN A N 1
ATOM 824 C CA . ASN A 1 100 ? 19.460 1.012 -9.942 1.00 94.31 100 ASN A CA 1
ATOM 825 C C . ASN A 1 100 ? 18.877 1.618 -11.229 1.00 94.31 100 ASN A C 1
ATOM 827 O O . ASN A 1 100 ? 17.834 1.176 -11.719 1.00 94.31 100 ASN A O 1
ATOM 831 N N . PHE A 1 101 ? 19.528 2.658 -11.757 1.00 94.69 101 PHE A N 1
ATOM 832 C CA . PHE A 1 101 ? 19.058 3.412 -12.927 1.00 94.69 101 PHE A CA 1
ATOM 833 C C . PHE A 1 101 ? 19.692 2.993 -14.256 1.00 94.69 101 PHE A C 1
ATOM 835 O O . PHE A 1 101 ? 19.236 3.472 -15.286 1.00 94.69 101 PHE A O 1
ATOM 842 N N . ASP A 1 102 ? 20.691 2.110 -14.270 1.00 95.38 102 ASP A N 1
ATOM 843 C CA . ASP A 1 102 ? 21.483 1.814 -15.476 1.00 95.38 102 ASP A CA 1
ATOM 844 C C . ASP A 1 102 ? 20.622 1.398 -16.675 1.00 95.38 102 ASP A C 1
ATOM 846 O O . ASP A 1 102 ? 20.661 2.052 -17.714 1.00 95.38 102 ASP A O 1
ATOM 850 N N . ALA A 1 103 ? 19.750 0.402 -16.497 1.00 95.06 103 ALA A N 1
ATOM 851 C CA . ALA A 1 103 ? 18.843 -0.050 -17.554 1.00 95.06 103 ALA A CA 1
ATOM 852 C C . ALA A 1 103 ? 17.826 1.030 -17.979 1.00 95.06 103 ALA A C 1
ATOM 854 O O . ALA A 1 103 ? 17.433 1.097 -19.141 1.00 95.06 103 ALA A O 1
ATOM 855 N N . LEU A 1 104 ? 17.408 1.904 -17.051 1.00 95.56 104 LEU A N 1
ATOM 856 C CA . LEU A 1 104 ? 16.538 3.035 -17.388 1.00 95.56 104 LEU A CA 1
ATOM 857 C C . LEU A 1 104 ? 17.295 4.081 -18.216 1.00 95.56 104 LEU A C 1
ATOM 859 O O . LEU A 1 104 ? 16.749 4.602 -19.182 1.00 95.56 104 LEU A O 1
ATOM 863 N N . ASN A 1 105 ? 18.533 4.393 -17.838 1.00 96.12 105 ASN A N 1
ATOM 864 C CA . ASN A 1 105 ? 19.375 5.360 -18.534 1.00 96.12 105 ASN A CA 1
ATOM 865 C C . ASN A 1 105 ? 19.711 4.882 -19.951 1.00 96.12 105 ASN A C 1
ATOM 867 O O . ASN A 1 105 ? 19.685 5.684 -20.881 1.00 96.12 105 ASN A O 1
ATOM 871 N N . GLU A 1 106 ? 19.987 3.585 -20.115 1.00 96.50 106 GLU A N 1
ATOM 872 C CA . GLU A 1 106 ? 20.188 2.948 -21.419 1.00 96.50 106 GLU A CA 1
ATOM 873 C C . GLU A 1 106 ? 18.943 3.089 -22.296 1.00 96.50 106 GLU A C 1
ATOM 875 O O . GLU A 1 106 ? 19.036 3.597 -23.412 1.00 96.50 106 GLU A O 1
ATOM 880 N N . TYR A 1 107 ? 17.768 2.742 -21.762 1.00 95.50 107 TYR A N 1
ATOM 881 C CA . TYR A 1 107 ? 16.503 2.891 -22.479 1.00 95.50 107 TYR A CA 1
ATOM 882 C C . TYR A 1 107 ? 16.200 4.347 -22.872 1.00 95.50 107 TYR A C 1
ATOM 884 O O . TYR A 1 107 ? 15.736 4.613 -23.978 1.00 95.50 107 TYR A O 1
ATOM 892 N N . LEU A 1 108 ? 16.457 5.306 -21.978 1.00 94.88 108 L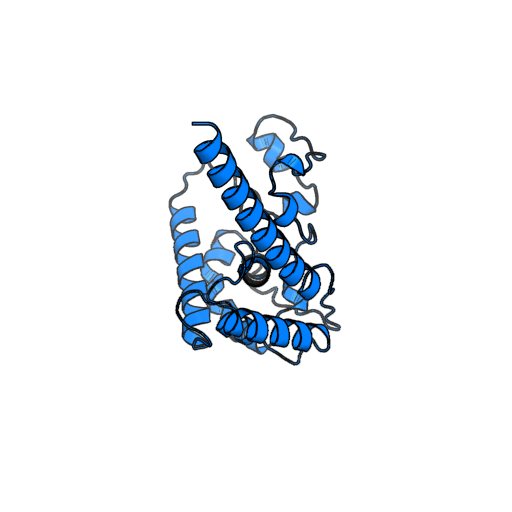EU A N 1
ATOM 893 C CA . LEU A 1 108 ? 16.195 6.728 -22.226 1.00 94.88 108 LEU A CA 1
ATOM 894 C C . LEU A 1 108 ? 17.252 7.402 -23.116 1.00 94.88 108 LEU A C 1
ATOM 896 O O . LEU A 1 108 ? 16.996 8.482 -23.648 1.00 94.88 108 LEU A O 1
ATOM 900 N N . GLY A 1 109 ? 18.445 6.816 -23.243 1.00 96.31 109 GLY A N 1
ATOM 901 C CA . GLY A 1 109 ? 19.590 7.424 -23.924 1.00 96.31 109 GLY A CA 1
ATOM 902 C C . GLY A 1 109 ? 20.245 8.583 -23.157 1.00 96.31 109 GLY A C 1
ATOM 903 O O . GLY A 1 109 ? 21.037 9.327 -23.737 1.00 96.31 109 GLY A O 1
ATOM 904 N N . PHE A 1 110 ? 19.926 8.774 -21.871 1.00 94.94 110 PHE A N 1
ATOM 905 C CA . PHE A 1 110 ? 20.555 9.783 -21.011 1.00 94.94 110 PHE A CA 1
ATOM 906 C C . PHE A 1 110 ? 20.512 9.397 -19.527 1.00 94.94 110 PHE A C 1
ATOM 908 O O . PHE A 1 110 ? 19.659 8.632 -19.085 1.00 94.94 110 PHE A O 1
ATOM 915 N N . ALA A 1 111 ? 21.417 9.981 -18.737 1.00 94.44 111 ALA A N 1
ATOM 916 C CA . ALA A 1 111 ? 21.474 9.760 -17.296 1.00 94.44 111 ALA A CA 1
ATOM 917 C C . ALA A 1 111 ? 20.401 10.568 -16.547 1.00 94.44 111 ALA A C 1
ATOM 919 O O . ALA A 1 111 ? 20.358 11.801 -16.625 1.00 94.44 111 ALA A O 1
ATOM 920 N N . VAL A 1 112 ? 19.556 9.879 -15.782 1.00 90.50 112 VAL A N 1
ATOM 921 C CA . VAL A 1 112 ? 18.550 10.502 -14.915 1.00 90.50 112 VAL A CA 1
ATOM 922 C C . VAL A 1 112 ? 19.209 11.096 -13.666 1.00 90.50 112 VAL A C 1
ATOM 924 O O . VAL A 1 112 ? 20.099 10.502 -13.061 1.00 90.50 112 VAL A O 1
ATOM 927 N N . LYS A 1 113 ? 18.744 12.280 -13.246 1.00 83.62 113 LYS A N 1
ATOM 928 C CA . LYS A 1 113 ? 19.158 12.908 -11.983 1.00 83.62 113 LYS A CA 1
ATOM 929 C C . LYS A 1 113 ? 18.496 12.225 -10.785 1.00 83.62 113 LYS A C 1
ATOM 931 O O . LYS A 1 113 ? 17.275 12.087 -10.748 1.00 83.62 113 LYS A O 1
ATOM 936 N N . VAL A 1 114 ? 19.301 11.846 -9.795 1.00 77.12 114 VAL A N 1
ATOM 937 C CA . VAL A 1 114 ? 18.875 11.042 -8.632 1.00 77.12 114 VAL A CA 1
ATOM 938 C C . VAL A 1 114 ? 18.457 11.915 -7.432 1.00 77.12 114 VAL A C 1
ATOM 940 O O . VAL A 1 114 ? 17.825 11.440 -6.494 1.00 77.12 114 VAL A O 1
ATOM 943 N N . ASP A 1 115 ? 18.748 13.215 -7.473 1.00 74.69 115 ASP A N 1
ATOM 944 C CA . ASP A 1 115 ? 18.560 14.194 -6.394 1.00 74.69 115 ASP A CA 1
ATOM 945 C C . ASP A 1 115 ? 17.255 15.008 -6.495 1.00 74.69 115 ASP A C 1
ATOM 947 O O . ASP A 1 115 ? 17.053 15.981 -5.769 1.00 74.69 115 ASP A O 1
ATOM 951 N N . ALA A 1 116 ? 16.336 14.622 -7.384 1.00 68.50 116 ALA A N 1
ATOM 952 C CA . ALA A 1 116 ? 15.075 15.333 -7.550 1.00 68.50 116 ALA A CA 1
ATOM 953 C C . ALA A 1 116 ? 14.157 15.157 -6.323 1.00 68.50 116 ALA A C 1
ATOM 955 O O . ALA A 1 116 ? 13.627 14.077 -6.051 1.00 68.50 116 ALA A O 1
ATOM 956 N N . GLU A 1 117 ? 13.908 16.248 -5.599 1.00 73.06 117 GLU A N 1
ATOM 957 C CA . GLU A 1 117 ? 12.945 16.275 -4.499 1.00 73.06 117 GLU A CA 1
ATOM 958 C C . GLU A 1 117 ? 11.542 16.673 -4.969 1.00 73.06 117 GLU A C 1
ATOM 960 O O . GLU A 1 117 ? 11.367 17.467 -5.893 1.00 73.06 117 GLU A O 1
ATOM 965 N N . VAL A 1 118 ? 10.509 16.151 -4.297 1.00 68.31 118 VAL A N 1
ATOM 966 C CA . VAL A 1 118 ? 9.129 16.604 -4.520 1.00 68.31 118 VAL A CA 1
ATOM 967 C C . VAL A 1 118 ? 9.007 18.028 -3.974 1.00 68.31 118 VAL A C 1
ATOM 969 O O . VAL A 1 118 ? 9.069 18.196 -2.753 1.00 68.31 118 VAL A O 1
ATOM 972 N N . PRO A 1 119 ? 8.773 19.055 -4.814 1.00 68.81 119 PRO A N 1
ATOM 973 C CA . PRO A 1 119 ? 8.792 20.425 -4.329 1.00 68.81 119 PRO A CA 1
ATOM 974 C C . PRO A 1 119 ? 7.655 20.656 -3.332 1.00 68.81 119 PRO A C 1
ATOM 976 O O . PRO A 1 119 ? 6.478 20.414 -3.639 1.00 68.81 119 PRO A O 1
ATOM 979 N N . VAL A 1 120 ? 7.999 21.153 -2.141 1.00 62.25 120 VAL A N 1
ATOM 980 C CA . VAL A 1 120 ? 7.049 21.423 -1.045 1.00 62.25 120 VAL A CA 1
ATOM 981 C C . VAL A 1 120 ? 5.935 22.375 -1.496 1.00 62.25 120 VAL A C 1
ATOM 983 O O . VAL A 1 120 ? 4.770 22.189 -1.134 1.00 62.25 120 VAL A O 1
ATOM 986 N N . SER A 1 121 ? 6.270 23.318 -2.379 1.00 58.06 121 SER A N 1
ATOM 987 C CA . SER A 1 121 ? 5.367 24.313 -2.972 1.00 58.06 121 SER A CA 1
ATOM 988 C C . SER A 1 121 ? 4.187 23.721 -3.750 1.00 58.06 121 SER A C 1
ATOM 990 O O . SER A 1 121 ? 3.161 24.376 -3.901 1.00 58.06 121 SER A O 1
ATOM 992 N N . THR A 1 122 ? 4.275 22.471 -4.212 1.00 60.44 122 THR A N 1
ATOM 993 C CA . THR A 1 122 ? 3.206 21.836 -5.006 1.00 60.44 122 THR A CA 1
ATOM 994 C C . THR A 1 122 ? 2.068 21.265 -4.157 1.00 60.44 122 THR A C 1
ATOM 996 O O . THR A 1 122 ? 1.087 20.748 -4.695 1.00 60.44 122 THR A O 1
ATOM 999 N N . GLY A 1 123 ? 2.210 21.249 -2.825 1.00 60.44 123 GLY A N 1
ATOM 1000 C CA . GLY A 1 123 ? 1.287 20.548 -1.927 1.00 60.44 123 GLY A CA 1
ATOM 1001 C C . GLY A 1 123 ? 1.298 19.017 -2.084 1.00 60.44 123 GLY A C 1
ATOM 1002 O O . GLY A 1 123 ? 0.522 18.328 -1.413 1.00 60.44 123 GLY A O 1
ATOM 1003 N N . LYS A 1 124 ? 2.174 18.465 -2.942 1.00 65.75 124 LYS A N 1
ATOM 1004 C CA . LYS A 1 124 ? 2.352 17.019 -3.165 1.00 65.75 124 LYS A CA 1
ATOM 1005 C C . LYS A 1 124 ? 3.311 16.369 -2.170 1.00 65.75 124 LYS A C 1
ATOM 1007 O O . LYS A 1 124 ? 3.339 15.147 -2.100 1.00 65.75 124 LYS A O 1
ATOM 1012 N N . ALA A 1 125 ? 4.003 17.148 -1.333 1.00 68.56 125 ALA A N 1
ATOM 1013 C CA . ALA A 1 125 ? 4.868 16.624 -0.270 1.00 68.56 125 ALA A CA 1
ATOM 1014 C C . ALA A 1 125 ? 4.148 15.618 0.648 1.00 68.56 125 ALA A C 1
ATOM 1016 O O . ALA A 1 125 ? 4.751 14.667 1.123 1.00 68.56 125 ALA A O 1
ATOM 1017 N N . LYS A 1 126 ? 2.825 15.754 0.821 1.00 69.50 126 LYS A N 1
ATOM 1018 C CA . LYS A 1 126 ? 2.002 14.807 1.591 1.00 69.50 126 LYS A CA 1
ATOM 1019 C C . LYS A 1 126 ? 1.946 13.383 1.018 1.00 69.50 126 LYS A C 1
ATOM 1021 O O . LYS A 1 126 ? 1.456 12.491 1.696 1.00 69.50 126 LYS A O 1
ATOM 1026 N N . VAL A 1 127 ? 2.357 13.178 -0.234 1.00 70.38 127 VAL A N 1
ATOM 1027 C CA . VAL A 1 127 ? 2.433 11.855 -0.881 1.00 70.38 127 VAL A CA 1
ATOM 1028 C C . VAL A 1 127 ? 3.683 11.094 -0.424 1.00 70.38 127 VAL A C 1
ATOM 1030 O O . VAL A 1 127 ? 3.695 9.867 -0.447 1.00 70.38 127 VAL A O 1
ATOM 1033 N N . VAL A 1 128 ? 4.722 11.807 0.020 1.00 75.81 128 VAL A N 1
ATOM 1034 C CA . VAL A 1 128 ? 5.961 11.205 0.517 1.00 75.81 128 VAL A CA 1
ATOM 1035 C C . VAL A 1 128 ? 5.742 10.698 1.947 1.00 75.81 128 VAL A C 1
ATOM 1037 O O . VAL A 1 128 ? 5.171 11.405 2.775 1.00 75.81 128 VAL A O 1
ATOM 1040 N N . ARG A 1 129 ? 6.175 9.458 2.208 1.00 82.00 129 ARG A N 1
ATOM 1041 C CA . ARG A 1 129 ? 6.075 8.774 3.508 1.00 82.00 129 ARG A CA 1
ATOM 1042 C C . ARG A 1 129 ? 7.446 8.244 3.943 1.00 82.00 129 ARG A C 1
ATOM 1044 O O . ARG A 1 129 ? 8.220 9.008 4.489 1.00 82.00 129 ARG A O 1
ATOM 1051 N N . LYS A 1 130 ? 7.765 6.983 3.625 1.00 83.31 130 LYS A N 1
ATOM 1052 C CA . LYS A 1 130 ? 8.990 6.294 4.078 1.00 83.31 130 LYS A CA 1
ATOM 1053 C C . LYS A 1 130 ? 10.097 6.187 3.011 1.00 83.31 130 LYS A C 1
ATOM 1055 O O . LYS A 1 130 ? 11.216 5.835 3.338 1.00 83.31 130 LYS A O 1
ATOM 1060 N N . LYS A 1 131 ? 9.794 6.483 1.731 1.00 83.31 131 LYS A N 1
ATOM 1061 C CA . LYS A 1 131 ? 10.694 6.268 0.567 1.00 83.31 131 LYS A CA 1
ATOM 1062 C C . LYS A 1 131 ? 11.413 4.897 0.616 1.00 83.31 131 LYS A C 1
ATOM 1064 O O . LYS A 1 131 ? 12.602 4.802 0.350 1.00 83.31 131 LYS A O 1
ATOM 1069 N N . ALA A 1 132 ? 10.672 3.849 0.969 1.00 87.38 132 ALA A N 1
ATOM 1070 C CA . ALA A 1 132 ? 11.174 2.489 1.129 1.00 87.38 132 ALA A CA 1
ATOM 1071 C C . ALA A 1 132 ? 10.224 1.482 0.463 1.00 87.38 132 ALA A C 1
ATOM 1073 O O . ALA A 1 132 ? 9.069 1.813 0.161 1.00 87.38 132 ALA A O 1
ATOM 1074 N N . SER A 1 133 ? 10.712 0.260 0.259 1.00 91.44 133 SER A N 1
ATOM 1075 C CA . SER A 1 133 ? 9.953 -0.894 -0.242 1.00 91.44 133 SER A CA 1
ATOM 1076 C C . SER A 1 133 ? 10.056 -2.068 0.737 1.00 91.44 133 SER A C 1
ATOM 1078 O O . SER A 1 133 ? 10.910 -2.057 1.623 1.00 91.44 133 SER A O 1
ATOM 1080 N N . GLY A 1 134 ? 9.156 -3.044 0.621 1.00 94.44 134 GLY A N 1
ATOM 1081 C CA . GLY A 1 134 ? 9.069 -4.205 1.508 1.00 94.44 134 GLY A CA 1
ATOM 1082 C C . GLY A 1 134 ? 8.375 -3.936 2.846 1.00 94.44 134 GLY A C 1
ATOM 1083 O O . GLY A 1 134 ? 8.279 -4.838 3.674 1.00 94.44 134 GLY A O 1
ATOM 1084 N N . ASP A 1 135 ? 7.855 -2.725 3.069 1.00 94.19 135 ASP A N 1
ATOM 1085 C CA . ASP A 1 135 ? 7.216 -2.339 4.333 1.00 94.19 135 ASP A CA 1
ATOM 1086 C C . ASP A 1 135 ? 5.948 -3.172 4.570 1.00 94.19 135 ASP A C 1
ATOM 1088 O O . ASP A 1 135 ? 5.591 -3.422 5.714 1.00 94.19 135 ASP A O 1
ATOM 1092 N N . TRP A 1 136 ? 5.301 -3.684 3.513 1.00 97.62 136 TRP A N 1
ATOM 1093 C CA . TRP A 1 136 ? 4.152 -4.596 3.609 1.00 97.62 136 TRP A CA 1
ATOM 1094 C C . TRP A 1 136 ? 4.367 -5.794 4.550 1.00 97.62 136 TRP A C 1
ATOM 1096 O O . TRP A 1 136 ? 3.403 -6.235 5.179 1.00 97.62 136 TRP A O 1
ATOM 1106 N N . ARG A 1 137 ? 5.610 -6.268 4.717 1.00 98.19 137 ARG A N 1
ATOM 1107 C CA . ARG A 1 137 ? 5.970 -7.364 5.636 1.00 98.19 137 ARG A CA 1
ATOM 1108 C C . ARG A 1 137 ? 5.680 -7.042 7.102 1.00 98.19 137 ARG A C 1
ATOM 1110 O O . ARG A 1 137 ? 5.379 -7.949 7.868 1.00 98.19 137 ARG A O 1
ATOM 1117 N N . GLN A 1 138 ? 5.715 -5.756 7.460 1.00 97.88 138 GLN A N 1
ATOM 1118 C CA . GLN A 1 138 ? 5.372 -5.234 8.789 1.00 97.88 138 GLN A CA 1
ATOM 1119 C C . GLN A 1 138 ? 3.853 -5.177 9.022 1.00 97.88 138 GLN A C 1
ATOM 1121 O O . GLN A 1 138 ? 3.372 -5.099 10.154 1.00 97.88 138 GLN A O 1
ATOM 1126 N N . TRP A 1 139 ? 3.075 -5.160 7.937 1.00 98.25 139 TRP A N 1
ATOM 1127 C CA . TRP A 1 139 ? 1.635 -4.912 7.963 1.00 98.25 139 TRP A CA 1
ATOM 1128 C C . TRP A 1 139 ? 0.808 -6.176 7.780 1.00 98.25 139 TRP A C 1
ATOM 1130 O O . TRP A 1 139 ? -0.297 -6.264 8.315 1.00 98.25 139 TRP A O 1
ATOM 1140 N N . PHE A 1 140 ? 1.288 -7.138 7.007 1.00 98.56 140 PHE A N 1
ATOM 1141 C CA . PHE A 1 140 ? 0.508 -8.321 6.683 1.00 98.56 140 PHE A CA 1
ATOM 1142 C C . PHE A 1 140 ? 0.574 -9.330 7.829 1.00 98.56 140 PHE A C 1
ATOM 1144 O O . PHE A 1 140 ? 1.581 -9.484 8.512 1.00 98.56 140 PHE A O 1
ATOM 1151 N N . THR A 1 141 ? -0.537 -10.017 8.051 1.00 98.31 141 THR A N 1
ATOM 1152 C CA . THR A 1 141 ? -0.620 -11.212 8.894 1.00 98.31 141 THR A CA 1
ATOM 1153 C C . THR A 1 141 ? -0.647 -12.459 8.013 1.00 98.31 141 THR A C 1
ATOM 1155 O O . THR A 1 141 ? -0.862 -12.368 6.805 1.00 98.31 141 THR A O 1
ATOM 1158 N N . LYS A 1 142 ? -0.505 -13.649 8.609 1.00 97.50 142 LYS A N 1
ATOM 1159 C CA . LYS A 1 142 ? -0.639 -14.919 7.870 1.00 97.50 142 LYS A CA 1
ATOM 1160 C C . LYS A 1 142 ? -1.983 -15.029 7.143 1.00 97.50 142 LYS A C 1
ATOM 1162 O O . LYS A 1 142 ? -2.028 -15.479 6.009 1.00 97.50 142 LYS A O 1
ATOM 1167 N N . GLN A 1 143 ? -3.061 -14.548 7.765 1.00 97.31 143 GLN A N 1
ATOM 1168 C CA . GLN A 1 143 ? -4.381 -14.507 7.135 1.00 97.31 143 GLN A CA 1
ATOM 1169 C C . GLN A 1 143 ? -4.389 -13.625 5.878 1.00 97.31 143 GLN A C 1
ATOM 1171 O O . GLN A 1 143 ? -5.020 -13.974 4.886 1.00 97.31 143 GLN A O 1
ATOM 1176 N N . ASP A 1 144 ? -3.686 -12.491 5.901 1.00 98.50 144 ASP A N 1
ATOM 1177 C CA . ASP A 1 144 ? -3.621 -11.590 4.748 1.00 98.50 144 ASP A CA 1
ATOM 1178 C C . ASP A 1 144 ? -2.876 -12.225 3.573 1.00 98.50 144 ASP A C 1
ATOM 1180 O O . ASP A 1 144 ? -3.266 -12.024 2.425 1.00 98.50 144 ASP A O 1
ATOM 1184 N N . VAL A 1 145 ? -1.837 -13.018 3.847 1.00 98.31 145 VAL A N 1
ATOM 1185 C CA . VAL A 1 145 ? -1.115 -13.767 2.809 1.00 98.31 145 VAL A CA 1
ATOM 1186 C C . VAL A 1 145 ? -2.074 -14.689 2.058 1.00 98.31 145 VAL A C 1
ATOM 1188 O O . VAL A 1 145 ? -2.164 -14.595 0.836 1.00 98.31 145 VAL A O 1
ATOM 1191 N N . GLU A 1 146 ? -2.852 -15.502 2.777 1.00 97.88 146 GLU A N 1
ATOM 1192 C CA . GLU A 1 146 ? -3.819 -16.426 2.166 1.00 97.88 146 GLU A CA 1
ATOM 1193 C C . GLU A 1 146 ? -4.879 -15.696 1.327 1.00 97.88 146 GLU A C 1
ATOM 1195 O O . GLU A 1 146 ? -5.254 -16.151 0.247 1.00 97.88 146 GLU A O 1
ATOM 1200 N N . LEU A 1 147 ? -5.339 -14.531 1.795 1.00 98.00 147 LEU A N 1
ATOM 1201 C CA . LEU A 1 147 ? -6.364 -13.740 1.114 1.00 98.00 147 LEU A CA 1
ATOM 1202 C C . LEU A 1 147 ? -5.839 -13.042 -0.149 1.00 98.00 147 LEU A C 1
ATOM 1204 O O . LEU A 1 147 ? -6.492 -13.068 -1.193 1.00 98.00 147 LEU A O 1
ATOM 1208 N N . PHE A 1 148 ? -4.678 -12.388 -0.065 1.00 98.31 148 PHE A N 1
ATOM 1209 C CA . PHE A 1 148 ? -4.198 -11.493 -1.122 1.00 98.31 148 PHE A CA 1
ATOM 1210 C C . PHE A 1 148 ? -3.255 -12.162 -2.124 1.00 98.31 148 PHE A C 1
ATOM 1212 O O . PHE A 1 148 ? -3.204 -11.718 -3.274 1.00 98.31 148 PHE A O 1
ATOM 1219 N N . LYS A 1 149 ? -2.561 -13.250 -1.761 1.00 98.00 149 LYS A N 1
ATOM 1220 C CA . LYS A 1 149 ? -1.711 -14.006 -2.699 1.00 98.00 149 LYS A CA 1
ATOM 1221 C C . LYS A 1 149 ? -2.431 -14.383 -4.000 1.00 98.00 149 LYS A C 1
ATOM 1223 O O . LYS A 1 149 ? -1.919 -14.038 -5.068 1.00 98.00 149 LYS A O 1
ATOM 1228 N N . PRO A 1 150 ? -3.634 -14.990 -3.981 1.00 97.81 150 PRO A N 1
ATOM 1229 C CA . PRO A 1 150 ? -4.343 -15.313 -5.218 1.00 97.81 150 PRO A CA 1
ATOM 1230 C C . PRO A 1 150 ? -4.899 -14.087 -5.959 1.00 97.81 150 PRO A C 1
ATOM 1232 O O . PRO A 1 150 ? -5.242 -14.211 -7.133 1.00 97.81 150 PRO A O 1
ATOM 1235 N N . ALA A 1 151 ? -5.037 -12.931 -5.301 1.00 97.81 151 ALA A N 1
ATOM 1236 C CA . ALA A 1 151 ? -5.513 -11.696 -5.926 1.00 97.81 151 ALA A CA 1
ATOM 1237 C C . ALA A 1 151 ? -4.404 -10.964 -6.699 1.00 97.81 151 ALA A C 1
ATOM 1239 O O . ALA A 1 151 ? -4.696 -10.291 -7.680 1.00 97.81 151 ALA A O 1
ATOM 1240 N N . TYR A 1 152 ? -3.142 -11.103 -6.280 1.00 98.38 152 TYR A N 1
ATOM 1241 C CA . TYR A 1 152 ? -2.005 -10.431 -6.923 1.00 98.38 152 TYR A CA 1
ATOM 1242 C C . TYR A 1 152 ? -1.225 -11.310 -7.899 1.00 98.38 152 TYR A C 1
ATOM 1244 O O . TYR A 1 152 ? -0.456 -10.774 -8.695 1.00 98.38 152 TYR A O 1
ATOM 1252 N N . LYS A 1 153 ? -1.427 -12.636 -7.860 1.00 97.88 153 LYS A N 1
ATOM 1253 C CA . LYS A 1 153 ? -0.628 -13.620 -8.604 1.00 97.88 153 LYS A CA 1
ATOM 1254 C C . LYS A 1 153 ? -0.415 -13.255 -10.078 1.00 97.88 153 LYS A C 1
ATOM 1256 O O . LYS A 1 153 ? 0.733 -13.154 -10.485 1.00 97.88 153 LYS A O 1
ATOM 1261 N N . GLY A 1 154 ? -1.488 -13.033 -10.844 1.00 97.56 154 GLY A N 1
ATOM 1262 C CA . GLY A 1 154 ? -1.383 -12.809 -12.294 1.00 97.56 154 GLY A CA 1
ATOM 1263 C C 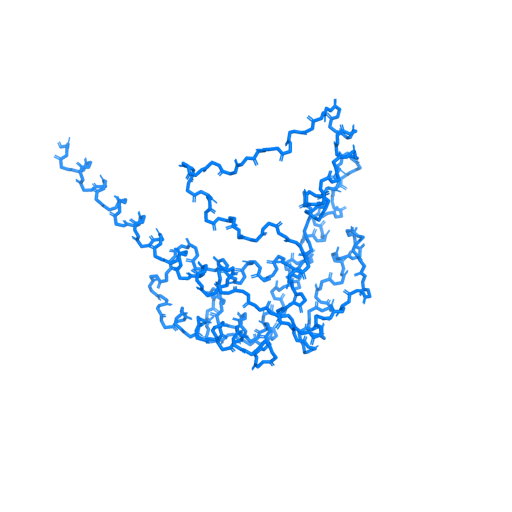. GLY A 1 154 ? -0.537 -11.584 -12.644 1.00 97.56 154 GLY A C 1
ATOM 1264 O O . GLY A 1 154 ? 0.409 -11.670 -13.419 1.00 97.56 154 GLY A O 1
ATOM 1265 N N . TYR A 1 155 ? -0.804 -10.447 -11.998 1.00 97.75 155 TYR A N 1
ATOM 1266 C CA . TYR A 1 155 ? 0.004 -9.241 -12.187 1.00 97.75 155 TYR A CA 1
ATOM 1267 C C . TYR A 1 155 ? 1.453 -9.419 -11.710 1.00 97.75 155 TYR A C 1
ATOM 1269 O O . TYR A 1 155 ? 2.378 -8.966 -12.377 1.00 97.75 155 TYR A O 1
ATOM 1277 N N . MET A 1 156 ? 1.675 -10.060 -10.557 1.00 98.06 156 MET A N 1
ATOM 1278 C CA . MET A 1 156 ? 3.031 -10.278 -10.042 1.00 98.06 156 MET A CA 1
ATOM 1279 C C . MET A 1 156 ? 3.866 -11.148 -10.981 1.00 98.06 156 MET A C 1
ATOM 1281 O O . MET A 1 156 ? 5.026 -10.820 -11.216 1.00 98.06 156 MET A O 1
ATOM 1285 N N . GLU A 1 157 ? 3.264 -12.195 -11.542 1.00 97.50 157 GLU A N 1
ATOM 1286 C CA . GLU A 1 157 ? 3.887 -13.086 -12.520 1.00 97.50 157 GLU A CA 1
ATOM 1287 C C . GLU A 1 157 ? 4.290 -12.310 -13.776 1.00 97.50 157 GLU A C 1
ATOM 1289 O O . GLU A 1 157 ? 5.460 -12.320 -14.152 1.00 97.50 157 GLU A O 1
ATOM 1294 N N . LEU A 1 158 ? 3.358 -11.537 -14.346 1.00 96.25 158 LEU A N 1
ATOM 1295 C CA . LEU A 1 158 ? 3.596 -10.731 -15.547 1.00 96.25 158 LEU A CA 1
ATOM 1296 C C . LEU A 1 158 ? 4.733 -9.711 -15.376 1.00 96.25 158 LEU A C 1
ATOM 1298 O O . LEU A 1 158 ? 5.529 -9.489 -16.283 1.00 96.25 158 LEU A O 1
ATOM 1302 N N . ILE A 1 159 ? 4.827 -9.082 -14.206 1.00 95.69 159 ILE A N 1
ATOM 1303 C CA . ILE A 1 159 ? 5.848 -8.065 -13.906 1.00 95.69 159 ILE A CA 1
ATOM 1304 C C . ILE A 1 159 ? 7.185 -8.691 -13.466 1.00 95.69 159 ILE A C 1
ATOM 1306 O O . ILE A 1 159 ? 8.190 -7.986 -13.294 1.00 95.69 159 ILE A O 1
ATOM 1310 N N . GLY A 1 160 ? 7.226 -10.008 -13.255 1.00 95.88 160 GLY A N 1
ATOM 1311 C CA . GLY A 1 160 ? 8.400 -10.723 -12.762 1.00 95.88 160 GLY A CA 1
ATOM 1312 C C . GLY A 1 160 ? 8.734 -10.374 -11.311 1.00 95.88 160 GLY A C 1
ATOM 1313 O O . GLY A 1 160 ? 9.890 -10.092 -10.991 1.00 95.88 160 GLY A O 1
ATOM 1314 N N . TYR A 1 161 ? 7.726 -10.267 -10.445 1.00 97.00 161 TYR A N 1
ATOM 1315 C CA . TYR A 1 161 ? 7.919 -10.312 -8.994 1.00 97.00 161 TYR A CA 1
ATOM 1316 C C . TYR A 1 161 ? 8.000 -11.773 -8.530 1.00 97.00 161 TYR A C 1
ATOM 1318 O O . TYR A 1 161 ? 7.365 -12.646 -9.116 1.00 97.00 161 TYR A O 1
ATOM 1326 N N . ASP A 1 162 ? 8.758 -12.033 -7.464 1.00 96.38 162 ASP A N 1
ATOM 1327 C CA . ASP A 1 162 ? 8.841 -13.366 -6.861 1.00 96.38 162 ASP A CA 1
ATOM 1328 C C . ASP A 1 162 ? 7.477 -13.764 -6.262 1.00 96.38 162 ASP A C 1
ATOM 1330 O O . ASP A 1 162 ? 6.922 -13.067 -5.406 1.00 96.38 162 ASP A O 1
ATOM 1334 N N . LEU A 1 163 ? 6.912 -14.869 -6.756 1.00 97.00 163 LEU A N 1
ATOM 1335 C CA . LEU A 1 163 ? 5.599 -15.376 -6.348 1.00 97.00 163 LEU A CA 1
ATOM 1336 C C . LEU A 1 163 ? 5.639 -16.161 -5.032 1.00 97.00 163 LEU A C 1
ATOM 1338 O O . LEU A 1 163 ? 4.589 -16.337 -4.393 1.00 97.00 163 LEU A O 1
ATOM 1342 N N . ASP A 1 164 ? 6.818 -16.619 -4.624 1.00 96.00 164 ASP A N 1
ATOM 1343 C CA . ASP A 1 164 ? 7.036 -17.406 -3.414 1.00 96.00 164 ASP A CA 1
ATOM 1344 C C . ASP A 1 164 ? 7.473 -16.543 -2.235 1.00 96.00 164 ASP A C 1
ATOM 1346 O O . ASP A 1 164 ? 7.207 -16.899 -1.083 1.00 96.00 164 ASP A O 1
ATOM 1350 N N . ASP A 1 165 ? 8.020 -15.359 -2.504 1.00 96.81 165 ASP A N 1
ATOM 1351 C CA . ASP A 1 165 ? 8.349 -14.372 -1.484 1.00 96.81 165 ASP A CA 1
ATOM 1352 C C . ASP A 1 165 ? 7.092 -13.813 -0.801 1.00 96.81 165 ASP A C 1
ATOM 1354 O O . ASP A 1 165 ? 6.564 -12.775 -1.179 1.00 96.81 165 ASP A O 1
ATOM 1358 N N . TRP A 1 166 ? 6.621 -14.487 0.245 1.00 97.56 166 TRP A N 1
ATOM 1359 C CA . TRP A 1 166 ? 5.553 -14.025 1.141 1.00 97.56 166 TRP A CA 1
ATOM 1360 C C . TRP A 1 166 ? 6.000 -13.989 2.606 1.00 97.56 166 TRP A C 1
ATOM 1362 O O . TRP A 1 166 ? 5.174 -14.005 3.521 1.00 97.56 166 TRP A O 1
ATOM 1372 N N . ALA A 1 167 ? 7.315 -13.940 2.829 1.00 97.38 167 ALA A N 1
ATOM 1373 C CA . ALA A 1 167 ? 7.899 -13.883 4.160 1.00 97.38 167 ALA A CA 1
ATOM 1374 C C . ALA A 1 167 ? 7.445 -12.613 4.898 1.00 97.38 167 ALA A C 1
ATOM 1376 O O . ALA A 1 167 ? 7.642 -11.492 4.430 1.00 97.38 167 ALA A O 1
ATOM 1377 N N . LEU A 1 168 ? 6.820 -12.791 6.055 1.00 97.50 168 LEU A N 1
ATOM 1378 C CA . LEU A 1 168 ? 6.471 -11.689 6.946 1.00 97.50 168 LEU A CA 1
ATOM 1379 C C . LEU A 1 168 ? 7.669 -11.351 7.832 1.00 97.50 168 LEU A C 1
ATOM 1381 O O . LEU A 1 168 ? 8.540 -12.196 8.035 1.00 97.50 168 LEU A O 1
ATOM 1385 N N . ASP A 1 169 ? 7.704 -10.130 8.361 1.00 96.44 169 ASP A N 1
ATOM 1386 C CA . ASP A 1 169 ? 8.710 -9.778 9.360 1.00 96.44 169 ASP A CA 1
ATOM 1387 C C . ASP A 1 169 ? 8.453 -10.589 10.643 1.00 96.44 169 ASP A C 1
ATOM 1389 O O . ASP A 1 169 ? 7.305 -10.725 11.078 1.00 96.44 169 ASP A O 1
ATOM 1393 N N . GLU A 1 170 ? 9.503 -11.167 11.225 1.00 94.56 170 GLU A N 1
ATOM 1394 C CA . GLU A 1 170 ? 9.396 -11.957 12.458 1.00 94.56 170 GLU A CA 1
ATOM 1395 C C . GLU A 1 170 ? 9.059 -11.081 13.667 1.00 94.56 170 GLU A C 1
ATOM 1397 O O . GLU A 1 170 ? 8.368 -11.526 14.586 1.00 94.56 170 GLU A O 1
ATOM 1402 N N . ASN A 1 171 ? 9.521 -9.830 13.659 1.00 95.75 171 ASN A N 1
ATOM 1403 C CA . ASN A 1 171 ? 9.343 -8.867 14.735 1.00 95.75 171 ASN A CA 1
ATOM 1404 C C . ASN A 1 171 ? 8.768 -7.575 14.159 1.00 95.75 171 ASN A C 1
ATOM 1406 O O . ASN A 1 171 ? 9.470 -6.563 14.090 1.00 95.75 171 ASN A O 1
ATOM 1410 N N . PRO A 1 172 ? 7.492 -7.592 13.734 1.00 96.94 172 PRO A N 1
ATOM 1411 C CA . PRO A 1 172 ? 6.970 -6.500 12.955 1.00 96.94 172 PRO A CA 1
ATOM 1412 C C . PRO A 1 172 ? 6.928 -5.196 13.757 1.00 96.94 172 PRO A C 1
ATOM 1414 O O . PRO A 1 172 ? 6.485 -5.178 14.908 1.00 96.94 172 PRO A O 1
ATOM 1417 N N . VAL A 1 173 ? 7.341 -4.092 13.134 1.00 96.62 173 VAL A N 1
ATOM 1418 C CA . VAL A 1 173 ? 7.296 -2.740 13.704 1.00 96.62 173 VAL A CA 1
ATOM 1419 C C . VAL A 1 173 ? 6.588 -1.802 12.736 1.00 96.62 173 VAL A C 1
ATOM 1421 O O . VAL A 1 173 ? 7.017 -1.589 11.602 1.00 96.62 173 VAL A O 1
ATOM 1424 N N . ILE A 1 174 ? 5.500 -1.195 13.208 1.00 96.50 174 ILE A N 1
ATOM 1425 C CA . ILE A 1 174 ? 4.773 -0.160 12.474 1.00 96.50 174 ILE A CA 1
ATOM 1426 C C . ILE A 1 174 ? 5.124 1.187 13.100 1.00 96.50 174 ILE A C 1
ATOM 1428 O O . ILE A 1 174 ? 4.742 1.487 14.226 1.00 96.50 174 ILE A O 1
ATOM 1432 N N . GLU A 1 175 ? 5.871 2.003 12.364 1.00 95.25 175 GLU A N 1
ATOM 1433 C CA . GLU A 1 175 ? 6.344 3.297 12.855 1.00 95.25 175 GLU A CA 1
ATOM 1434 C C . GLU A 1 175 ? 5.211 4.340 12.823 1.00 95.25 175 GLU A C 1
ATOM 1436 O O . GLU A 1 175 ? 4.617 4.556 11.754 1.00 95.25 175 GLU A O 1
ATOM 1441 N N . PRO A 1 176 ? 4.917 5.034 13.941 1.00 95.75 176 PRO A N 1
ATOM 1442 C CA . PRO A 1 176 ? 3.823 6.007 14.014 1.00 95.75 176 PRO A CA 1
ATOM 1443 C C . PRO A 1 176 ? 3.947 7.128 12.974 1.00 95.75 176 PRO A C 1
ATOM 1445 O O . PRO A 1 176 ? 2.960 7.493 12.328 1.00 95.75 176 PRO A O 1
ATOM 1448 N N . GLU A 1 177 ? 5.171 7.632 12.758 1.00 94.50 177 GLU A N 1
ATOM 1449 C CA . GLU A 1 177 ? 5.492 8.696 11.791 1.00 94.50 177 GLU A CA 1
ATOM 1450 C C . GLU A 1 177 ? 4.970 8.375 10.387 1.00 94.50 177 GLU A C 1
ATOM 1452 O O . GLU A 1 177 ? 4.438 9.246 9.694 1.00 94.50 177 GLU A O 1
ATOM 1457 N N . TYR A 1 178 ? 5.055 7.104 9.995 1.00 93.62 178 TYR A N 1
ATOM 1458 C CA . TYR A 1 178 ? 4.649 6.608 8.688 1.00 93.62 178 TYR A CA 1
ATOM 1459 C C . TYR A 1 178 ? 3.313 5.862 8.722 1.00 93.62 178 TYR A C 1
ATOM 1461 O O . TYR A 1 178 ? 3.000 5.139 7.775 1.00 93.62 178 TYR A O 1
ATOM 1469 N N . SER A 1 179 ? 2.519 6.004 9.782 1.00 94.75 179 SER A N 1
ATOM 1470 C CA . SER A 1 179 ? 1.232 5.320 9.929 1.00 94.75 179 SER A CA 1
ATOM 1471 C C . SER A 1 179 ? 0.165 6.229 10.548 1.00 94.75 179 SER A C 1
ATOM 1473 O O . SER A 1 179 ? -0.465 7.002 9.820 1.00 94.75 179 SER A O 1
ATOM 1475 N N . SER A 1 180 ? -0.070 6.168 11.859 1.00 96.44 180 SER A N 1
ATOM 1476 C CA . SER A 1 180 ? -1.122 6.934 12.536 1.00 96.44 180 SER A CA 1
ATOM 1477 C C . SER A 1 180 ? -0.889 8.446 12.465 1.00 96.44 180 SER A C 1
ATOM 1479 O O . SER A 1 180 ? -1.796 9.185 12.066 1.00 96.44 180 SER A O 1
ATOM 1481 N N . VAL A 1 181 ? 0.333 8.910 12.748 1.00 95.56 181 VAL A N 1
ATOM 1482 C CA . VAL A 1 181 ? 0.717 10.331 12.664 1.00 95.56 181 VAL A CA 1
ATOM 1483 C C . VAL A 1 181 ? 0.586 10.825 11.225 1.00 95.56 181 VAL A C 1
ATOM 1485 O O . VAL A 1 181 ? 0.081 11.922 10.974 1.00 95.56 181 VAL A O 1
ATOM 1488 N N . TYR A 1 182 ? 0.957 9.990 10.253 1.00 94.06 182 TYR A N 1
ATOM 1489 C CA . TYR A 1 182 ? 0.762 10.286 8.837 1.00 94.06 182 TYR A CA 1
ATOM 1490 C C . TYR A 1 182 ? -0.723 10.486 8.480 1.00 94.06 182 TYR A C 1
ATOM 1492 O O . TYR A 1 182 ? -1.080 11.510 7.889 1.00 94.06 182 TYR A O 1
ATOM 1500 N N . ILE A 1 183 ? -1.608 9.566 8.884 1.00 94.50 183 ILE A N 1
ATOM 1501 C CA . ILE A 1 183 ? -3.065 9.662 8.661 1.00 94.50 183 ILE A CA 1
ATOM 1502 C C . ILE A 1 183 ? -3.649 10.941 9.283 1.00 94.50 183 ILE A C 1
ATOM 1504 O O . ILE A 1 183 ? -4.452 11.639 8.646 1.00 94.50 183 ILE A O 1
ATOM 1508 N N . GLN A 1 184 ? -3.246 11.261 10.513 1.00 93.50 184 GLN A N 1
ATOM 1509 C CA . GLN A 1 184 ? -3.686 12.465 11.220 1.00 93.50 184 GLN A CA 1
ATOM 1510 C C . GLN A 1 184 ? -3.241 13.730 10.476 1.00 93.50 184 GLN A C 1
ATOM 1512 O O . GLN A 1 184 ? -4.059 14.604 10.178 1.00 93.50 184 GLN A O 1
ATOM 1517 N N . ASN A 1 185 ? -1.970 13.792 10.071 1.00 90.44 185 ASN A N 1
ATOM 1518 C CA . ASN A 1 185 ? -1.409 14.919 9.328 1.00 90.44 185 ASN A CA 1
ATOM 1519 C C . ASN A 1 185 ? -2.080 15.128 7.965 1.00 90.44 185 ASN A C 1
ATOM 1521 O O . ASN A 1 185 ? -2.324 16.271 7.564 1.00 90.44 185 ASN A O 1
ATOM 1525 N N . LEU A 1 186 ? -2.404 14.048 7.247 1.00 87.50 186 LEU A N 1
ATOM 1526 C CA . LEU A 1 186 ? -3.155 14.115 5.989 1.00 87.50 186 LEU A CA 1
ATOM 1527 C C . LEU A 1 186 ? -4.519 14.786 6.174 1.00 87.50 186 LEU A C 1
ATOM 1529 O O . LEU A 1 186 ? -4.913 15.628 5.361 1.00 87.50 186 LEU A O 1
ATOM 1533 N N . SER A 1 187 ? -5.213 14.421 7.248 1.00 78.12 187 SER A N 1
ATOM 1534 C CA . SER A 1 187 ? -6.557 14.905 7.551 1.00 78.12 187 SER A CA 1
ATOM 1535 C C . SER A 1 187 ? -6.552 16.375 7.964 1.00 78.12 187 SER A C 1
ATOM 1537 O O . SER A 1 187 ? -7.326 17.167 7.419 1.00 78.12 187 SER A O 1
ATOM 1539 N N . SER A 1 188 ? -5.625 16.767 8.841 1.00 77.19 188 SER A N 1
ATOM 1540 C CA . SER A 1 188 ? -5.462 18.156 9.288 1.00 77.19 188 SER A CA 1
ATOM 1541 C C . SER A 1 188 ? -5.120 19.091 8.126 1.00 77.19 188 SER A C 1
ATOM 1543 O O . SER A 1 188 ? -5.775 20.116 7.939 1.00 77.19 188 SER A O 1
ATOM 1545 N N . LYS A 1 189 ? -4.170 18.704 7.260 1.00 73.88 189 LYS A N 1
ATOM 1546 C CA . LYS A 1 189 ? -3.791 19.499 6.074 1.00 73.88 189 LYS A CA 1
ATOM 1547 C C . LYS A 1 189 ? -4.947 19.666 5.084 1.00 73.88 189 LYS A C 1
ATOM 1549 O O . LYS A 1 189 ? -5.065 20.705 4.435 1.00 73.88 189 LYS A O 1
ATOM 1554 N N . ALA A 1 190 ? -5.814 18.663 4.949 1.00 68.75 190 ALA A N 1
ATOM 1555 C CA . ALA A 1 190 ? -6.996 18.773 4.101 1.00 68.75 190 ALA A CA 1
ATOM 1556 C C . ALA A 1 190 ? -8.017 19.782 4.652 1.00 68.75 190 ALA A C 1
ATOM 1558 O O . ALA A 1 190 ? -8.578 20.552 3.873 1.00 68.75 190 ALA A O 1
ATOM 1559 N N . ALA A 1 191 ? -8.221 19.821 5.973 1.00 63.53 191 ALA A N 1
ATOM 1560 C CA . ALA A 1 191 ? -9.093 20.803 6.613 1.00 63.53 191 ALA A CA 1
ATOM 1561 C C . ALA A 1 191 ? -8.585 22.241 6.403 1.00 63.53 191 ALA A C 1
ATOM 1563 O O . ALA A 1 191 ? -9.358 23.099 5.974 1.00 63.53 191 ALA A O 1
ATOM 1564 N N . SER A 1 192 ? -7.282 22.486 6.588 1.00 63.53 192 SER A N 1
ATOM 1565 C CA . SER A 1 192 ? -6.665 23.803 6.355 1.00 63.53 192 S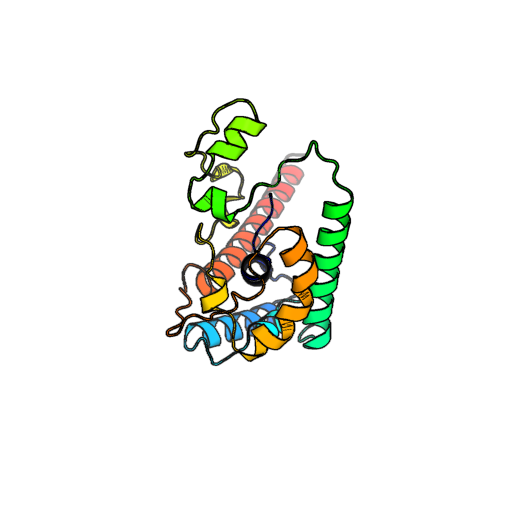ER A CA 1
ATOM 1566 C C . SER A 1 192 ? -6.820 24.278 4.905 1.00 63.53 192 SER A C 1
ATOM 1568 O O . SER A 1 192 ? -7.192 25.424 4.664 1.00 63.53 192 SER A O 1
ATOM 1570 N N . ASN A 1 193 ? -6.625 23.385 3.928 1.00 61.50 193 ASN A N 1
ATOM 1571 C CA . ASN A 1 193 ? -6.780 23.712 2.506 1.00 61.50 193 ASN A CA 1
ATOM 1572 C C . ASN A 1 193 ? -8.225 24.061 2.112 1.00 61.50 193 ASN A C 1
ATOM 1574 O O . ASN A 1 193 ? -8.434 24.859 1.199 1.00 61.50 193 ASN A O 1
ATOM 1578 N N . ILE A 1 194 ? -9.227 23.461 2.763 1.00 62.78 194 ILE A N 1
ATOM 1579 C CA . ILE A 1 194 ? -10.641 23.799 2.536 1.00 62.78 194 ILE A CA 1
ATOM 1580 C C . ILE A 1 194 ? -10.947 25.204 3.065 1.00 62.78 194 ILE A C 1
ATOM 1582 O O . ILE A 1 194 ? -11.621 25.968 2.378 1.00 62.78 194 ILE A O 1
ATOM 1586 N N . ILE A 1 195 ? -10.433 25.550 4.250 1.00 60.91 195 ILE A N 1
ATOM 1587 C CA . ILE A 1 195 ? -10.618 26.874 4.860 1.00 60.91 195 ILE A CA 1
ATOM 1588 C C . ILE A 1 195 ? -9.967 27.956 3.995 1.00 60.91 195 ILE A C 1
ATOM 1590 O O . ILE A 1 195 ? -10.634 28.929 3.653 1.00 60.91 195 ILE A O 1
ATOM 1594 N N . LEU A 1 196 ? -8.716 27.751 3.570 1.00 61.91 196 LEU A N 1
ATOM 1595 C CA . LEU A 1 196 ? -7.997 28.686 2.696 1.00 61.91 196 LEU A CA 1
ATOM 1596 C C . LEU A 1 196 ? -8.759 28.951 1.392 1.00 61.91 196 LEU A C 1
ATOM 1598 O O . LEU A 1 196 ? -9.025 30.099 1.059 1.00 61.91 196 LEU A O 1
ATOM 1602 N N . ARG A 1 197 ? -9.220 27.900 0.702 1.00 63.53 197 ARG A N 1
ATOM 1603 C CA . ARG A 1 197 ? -10.007 28.057 -0.535 1.00 63.53 197 ARG A CA 1
ATOM 1604 C C . ARG A 1 197 ? -11.334 28.779 -0.316 1.00 63.53 197 ARG A C 1
ATOM 1606 O O . ARG A 1 197 ? -11.791 29.502 -1.197 1.00 63.53 197 ARG A O 1
ATOM 1613 N N . PHE A 1 198 ? -11.973 28.561 0.830 1.00 62.72 198 PHE A N 1
ATOM 1614 C CA . PHE A 1 198 ? -13.209 29.253 1.176 1.00 62.72 198 PHE A CA 1
ATOM 1615 C C . PHE A 1 198 ? -12.955 30.744 1.432 1.00 62.72 198 PHE A C 1
ATOM 1617 O O . PHE A 1 198 ? -13.668 31.578 0.878 1.00 62.72 198 PHE A O 1
ATOM 1624 N N . MET A 1 199 ? -11.903 31.080 2.183 1.00 63.31 199 MET A N 1
ATOM 1625 C CA . MET A 1 199 ? -11.481 32.465 2.408 1.00 63.31 199 MET A CA 1
ATOM 1626 C C . MET A 1 199 ? -11.104 33.164 1.097 1.00 63.31 199 MET A C 1
ATOM 1628 O O . MET A 1 199 ? -11.613 34.251 0.842 1.00 63.31 199 MET A O 1
ATOM 1632 N N . ASP A 1 200 ? -10.332 32.515 0.222 1.00 63.69 200 ASP A N 1
ATOM 1633 C CA . ASP A 1 200 ? -9.985 33.054 -1.101 1.00 63.69 200 ASP A CA 1
ATOM 1634 C C . ASP A 1 200 ? -11.235 33.333 -1.946 1.00 63.69 200 ASP A C 1
ATOM 1636 O O . ASP A 1 200 ? -11.350 34.388 -2.569 1.00 63.69 200 ASP A O 1
ATOM 1640 N N . SER A 1 201 ? -12.217 32.423 -1.931 1.00 62.53 201 SER A N 1
ATOM 1641 C CA . SER A 1 201 ? -13.476 32.604 -2.669 1.00 62.53 201 SER A CA 1
ATOM 1642 C C . SER A 1 201 ? -14.326 33.764 -2.142 1.00 62.53 201 SER A C 1
ATOM 1644 O O . SER A 1 201 ? -15.033 34.418 -2.910 1.00 62.53 201 SER A O 1
ATOM 1646 N N . ILE A 1 202 ? -14.249 34.036 -0.838 1.00 68.88 202 ILE A N 1
ATOM 1647 C CA . ILE A 1 202 ? -14.923 35.165 -0.197 1.00 68.88 202 ILE A CA 1
ATOM 1648 C C . ILE A 1 202 ? -14.207 36.467 -0.553 1.00 68.88 202 ILE A C 1
ATOM 1650 O O . ILE A 1 202 ? -14.862 37.414 -0.979 1.00 68.88 202 ILE A O 1
ATOM 1654 N N . VAL A 1 203 ? -12.878 36.506 -0.443 1.00 67.62 203 VAL A N 1
ATOM 1655 C CA . VAL A 1 203 ? -12.066 37.678 -0.800 1.00 67.62 203 VAL A CA 1
ATOM 1656 C C . VAL A 1 203 ? -12.269 38.046 -2.272 1.00 67.62 203 VAL A C 1
ATOM 1658 O O . VAL A 1 203 ? -12.531 39.205 -2.576 1.00 67.62 203 VAL A O 1
ATOM 1661 N N . GLN A 1 204 ? -12.268 37.070 -3.186 1.00 62.06 204 GLN A N 1
ATOM 1662 C CA . GLN A 1 204 ? -12.557 37.305 -4.608 1.00 62.06 204 GLN A CA 1
ATOM 1663 C C . GLN A 1 204 ? -13.982 37.808 -4.876 1.00 62.06 204 GLN A C 1
ATOM 1665 O O . GLN A 1 204 ? -14.201 38.515 -5.856 1.00 62.06 204 GLN A O 1
ATOM 1670 N N . ARG A 1 205 ? -14.957 37.446 -4.033 1.00 63.94 205 ARG A N 1
ATOM 1671 C CA . ARG A 1 205 ? -16.334 37.953 -4.128 1.00 63.94 205 ARG A CA 1
ATOM 1672 C C . ARG A 1 205 ? -16.505 39.349 -3.538 1.00 63.94 205 ARG A C 1
ATOM 1674 O O . ARG A 1 205 ? -17.390 40.051 -3.999 1.00 63.94 205 ARG A O 1
ATOM 1681 N N . MET A 1 206 ? -15.705 39.732 -2.541 1.00 62.12 206 MET A N 1
ATOM 1682 C CA . MET A 1 206 ? -15.726 41.084 -1.963 1.00 62.12 206 MET A CA 1
ATOM 1683 C C . MET A 1 206 ? -14.892 42.093 -2.764 1.00 62.12 206 MET A C 1
ATOM 1685 O O . MET A 1 206 ? -15.124 43.290 -2.664 1.00 62.12 206 MET A O 1
ATOM 1689 N N . ALA A 1 207 ? -13.920 41.621 -3.548 1.00 61.62 207 ALA A N 1
ATOM 1690 C CA . ALA A 1 207 ? -13.106 42.445 -4.443 1.00 61.62 207 ALA A CA 1
ATOM 1691 C C . ALA A 1 207 ? -13.770 42.714 -5.815 1.00 61.62 207 ALA A C 1
ATOM 1693 O O . ALA A 1 207 ? -13.105 43.205 -6.727 1.00 61.62 207 ALA A O 1
ATOM 1694 N N . LYS A 1 208 ? -15.051 42.362 -5.972 1.00 47.19 208 LYS A N 1
ATOM 1695 C CA . LYS A 1 208 ? -15.883 42.583 -7.160 1.00 47.19 208 LYS A CA 1
ATOM 1696 C C . LYS A 1 208 ? -17.054 43.484 -6.799 1.00 47.19 208 LYS A C 1
ATOM 1698 O O . LYS A 1 208 ? -17.422 44.299 -7.667 1.00 47.19 208 LYS A O 1
#

Sequence (208 aa):
MARDPRDAAVSRMLYRWHKGHKGKKNQYEAHLALVLKKEKNPASVSFAELCRYSGHNGWPRSIDDVVAEERVRYDRMHDFVMELGDDWFLFKYENMIAGNFDALNEYLGFAVKVDAEVPVSTGKAKVVRKKASGDWRQWFTKQDVELFKPAYKGYMELIGYDLDDWALDENPVIEPEYSSVYIQNLSSKAASNIILRFMDSIVQRMAK

=== Feature glossary ===
Reading guide. The protein is described through the following features:

Foldseek 3Di. A 3Di character summarizes, for each residue, the relative orientation of the Cα frame of its nearest spatial neighbor. Because it encodes fold topology rather than chemistry, 3Di alignments detect remote structural similarity that sequence alignment misses.

Contact-map, Ramachandran, and PAE plots. Plot images: a contact map (which residues are close in 3D, as an N×N binary image), a Ramachandran scatter (backbone torsion angles, revealing secondary-structure composition at a glance), and — for AlphaFold structures — a PAE heatmap (pairwise prediction confidence).

Radius of gyration, Cα contacts, bounding box. Radius of gyration (Rg) is the root-mean-square distance of Cα atoms from their centroid — a single number for overall size and compactness. A globular domain of N residues has Rg ≈ 2.2·N^0.38 Å; an extended or disordered chain has a much larger Rg. The Cα contact count is the number of residue pairs whose Cα atoms are within 8 Å and are more than four positions apart in sequence — a standard proxy for tertiary packing density. The bounding box is the smallest axis-aligned box enclosing all Cα atoms.

Secondary structure (8-state, DSSP). Eight-state secondary structure (DSSP): H is the canonical α-helix, G the tighter 3₁₀-helix, I the wider π-helix; E/B are β-structure, T and S are turns and bends, and '-' is everything else. DSSP derives these from the pattern of main-chain N–H···O=C hydrogen bonds, not from the sequence.

B-factor. B-factor (Debye–Waller factor) reflects atomic displacement in the crystal lattice. It is an experimental observable (units Å²), not a prediction; low values mean the atom is pinned down, high values mean it moves or is heterogeneous across the crystal.

pLDDT. pLDDT is the predicted lDDT-Cα score: AlphaFold's confidence that the local environment of each residue (all inter-atomic distances within 15 Å) is correctly placed. It is a per-residue number between 0 and 100, with higher meaning more reliable.

Nearest PDB structures. Nearest PDB neighbors are the top structural matches found by Foldseek when searching this structure against the entire Protein Data Bank. Each hit reports a TM-score (0 to 1; >0.5 almost always implies the same fold) and an E-value. These are *structural* homologs — they may share no detectable sequence similarity.

Solvent-accessible surface area. Accessible surface area quantifies burial. A residue with SASA near zero is packed into the hydrophobic core; one with SASA >100 Å² sits on the surface. Computed here via the Shrake–Rupley numerical algorithm with a 1.4 Å probe.

Rendered structure images. Structure images are PyMOL renders from six orthogonal camera directions. Cartoon representation draws helices as coils and strands as arrows; sticks shows the backbone as bonds; surface shows the solvent-excluded envelope. Rainbow coloring maps sequence position to hue (blue→red, N→C); chain coloring assigns a distinct color per polypeptide.

Backbone torsions (φ/ψ). φ (phi) and ψ (psi) are the two rotatable backbone dihedrals per residue: φ is the C(i-1)–N–Cα–C torsion, ψ is the N–Cα–C–N(i+1) torsion, both in degrees on (−180°, 180°]. α-helical residues cluster near (−60°, −45°); β-strand residues near (−120°, +130°). A Ramachandran plot is simply a scatter of (φ, ψ) for every residue.

Predicted aligned error. Predicted Aligned Error (PAE) is an AlphaFold confidence matrix: entry (i, j) is the expected error in the position of residue j, in ångströms, when the prediction is superimposed on the true structure at residue i. Low PAE within a block of residues means that block is internally rigid and well-predicted; high PAE between two blocks means their relative placement is uncertain even if each block individually is confident.

mmCIF coordinates. Structure coordinates are given as an mmCIF _atom_site loop: one row per atom with element, residue name, chain id, sequence number, and x/y/z position in Å. Only the four main-chain atoms per residue are included here; side chains are omitted to keep the record compact.

InterPro / GO / CATH / organism. Database cross-references. InterPro integrates a dozen domain/family signature databases into unified entries with residue-range hits. GO terms attach function/process/location labels with evidence codes. CATH codes position the fold in a four-level structural taxonomy. Organism is the NCBI-taxonomy species name.

Secondary structure (3-state, P-SEA). SS3 is a coarse helix/strand/coil call (letters a/b/c) made by the P-SEA algorithm from inter-Cα distances and dihedrals. It is less detailed than DSSP but needs only Cα positions.

Sequence. Sequence gives the chain of amino acids in standard one-letter code (A=alanine, C=cysteine, …, Y=tyrosine), read N→C. It is the only feature that is directly encoded by the gene; all structural features are derived from the folded form of this sequence.